Protein AF-A0A5E4LFH3-F1 (afdb_monomer_lite)

Radius of gyration: 26.63 Å; chains: 1; bounding box: 46×32×96 Å

Sequence (249 aa):
MARPKGSKSIGVPPISIKEAVDLVKTAFGKIGYNESSFKEMAAACGQPAGNAIKIFGHIDKQFGLLGKTPQGLWKITDLGRRVAKGEKAAIKEAFERNLIYKDLSHNFFGRNVTVGAVETYLRANYKQGENTPYIAKKFIEAKEYLKSLNIAENNTEKLNEDIENNSTLPAVIKLFQLKYALNPPEKEEISKIVESLQDEKGLQDDTLKALINQMISNKDKEEVLKVLTQTLFVIVSKKYGIDFSEEEK

Secondary structure (DSSP, 8-state):
-PPPPPPP--PPPSS-HHHHHHHHHHHHHHHTT--B-HHHHHHHTT--HHHHHHHHHHIIIII-SEEE-TTS-EEE-HHHHHHHTT-HHHHHHHHTTSHHHHHHHHHHTTS---HHHHHHHHHHHS-BTB-HHHHHHHHHHHHHHHHHHHHHHHHHHHHHHHHHH-TTHHHHHHHHHHHHHBTTB-HHHHHHHHHHHHT-TT---HHHHHHHHHHHHTTT-HHHHHHHHHHHHHHHHHHH---------

Foldseek 3Di:
DDDPDDDDDLDDQPDFLVLLLLLLLQLCVPQPFDWAALCSSCVSSVHDSVVSVRVVVCSCQQQNQWDADPVRTIGGDPLVNCSSVVPLVSSLVSQCSRVLLVVCCVVPLPHPDDLVVQLVVCPVPDDPPDPSSVVSVSSVVSSVVSVVSVVVVVVVVVVVVCVVPALCPVVVVLLVQLVVCVVVPDLVSNQVSLVVNQPSPRDPDPVLVVLSVVCNVCSVPSVSNVVSSVVSVVVCCVVVVDDPPDDDD

Structure (mmCIF, N/CA/C/O backbone):
data_AF-A0A5E4LFH3-F1
#
_entry.id   AF-A0A5E4LFH3-F1
#
loop_
_atom_site.group_PDB
_atom_site.id
_atom_site.type_symbol
_atom_site.label_atom_id
_atom_site.label_alt_id
_atom_site.label_comp_id
_atom_site.label_asym_id
_atom_site.label_entity_id
_atom_site.label_seq_id
_atom_site.pdbx_PDB_ins_code
_atom_site.Cartn_x
_atom_site.Cartn_y
_atom_site.Cartn_z
_atom_site.occupancy
_atom_site.B_iso_or_equiv
_atom_site.auth_seq_id
_atom_site.auth_comp_id
_atom_site.auth_asym_id
_atom_site.auth_atom_id
_atom_site.pdbx_PDB_model_num
ATOM 1 N N . MET A 1 1 ? 6.463 0.657 46.001 1.00 40.06 1 MET A N 1
ATOM 2 C CA . MET A 1 1 ? 5.472 0.261 44.974 1.00 40.06 1 MET A CA 1
ATOM 3 C C . MET A 1 1 ? 6.169 0.221 43.622 1.00 40.06 1 MET A C 1
ATOM 5 O O . MET A 1 1 ? 6.626 1.257 43.155 1.00 40.06 1 MET A O 1
ATOM 9 N N . ALA A 1 2 ? 6.354 -0.968 43.046 1.00 35.12 2 ALA A N 1
ATOM 10 C CA . ALA A 1 2 ? 7.030 -1.130 41.762 1.00 35.12 2 ALA A CA 1
ATOM 11 C C . ALA A 1 2 ? 6.114 -0.659 40.620 1.00 35.12 2 ALA A C 1
ATOM 13 O O . ALA A 1 2 ? 4.979 -1.115 40.495 1.00 35.12 2 ALA A O 1
ATOM 14 N N . ARG A 1 3 ? 6.610 0.273 39.803 1.00 34.81 3 ARG A N 1
ATOM 15 C CA . ARG A 1 3 ? 5.930 0.777 38.603 1.00 34.81 3 ARG A CA 1
ATOM 16 C C . ARG A 1 3 ? 5.748 -0.398 37.622 1.00 34.81 3 ARG A C 1
ATOM 18 O O . ARG A 1 3 ? 6.742 -1.075 37.347 1.00 34.81 3 ARG A O 1
ATOM 25 N N . PRO A 1 4 ? 4.542 -0.673 37.093 1.00 36.72 4 PRO A N 1
ATOM 26 C CA . PRO A 1 4 ? 4.351 -1.785 36.167 1.00 36.72 4 PRO A CA 1
ATOM 27 C C . PRO A 1 4 ? 5.234 -1.591 34.930 1.00 36.72 4 PRO A C 1
ATOM 29 O O . PRO A 1 4 ? 5.216 -0.523 34.313 1.00 36.72 4 PRO A O 1
ATOM 32 N N . LYS A 1 5 ? 6.028 -2.613 34.582 1.00 39.16 5 LYS A N 1
ATOM 33 C CA . LYS A 1 5 ? 6.811 -2.656 33.338 1.00 39.16 5 LYS A CA 1
ATOM 34 C C . LYS A 1 5 ? 5.873 -2.400 32.152 1.00 39.16 5 LYS A C 1
ATOM 36 O O . LYS A 1 5 ? 4.821 -3.025 32.049 1.00 39.16 5 LYS A O 1
ATOM 41 N N . GLY A 1 6 ? 6.266 -1.443 31.310 1.00 36.88 6 GLY A N 1
ATOM 42 C CA . GLY A 1 6 ? 5.423 -0.784 30.316 1.00 36.88 6 GLY A CA 1
ATOM 43 C C . GLY A 1 6 ? 4.592 -1.726 29.447 1.00 36.88 6 GLY A C 1
ATOM 44 O O . GLY A 1 6 ? 5.109 -2.650 28.820 1.00 36.88 6 GLY A O 1
ATOM 45 N N . SER A 1 7 ? 3.293 -1.439 29.369 1.00 39.25 7 SER A N 1
ATOM 46 C CA . SER A 1 7 ? 2.430 -1.987 28.330 1.00 39.25 7 SER A CA 1
ATOM 47 C C . SER A 1 7 ? 2.948 -1.523 26.971 1.00 39.25 7 SER A C 1
ATOM 49 O O . SER A 1 7 ? 3.106 -0.320 26.760 1.00 39.25 7 SER A O 1
ATOM 51 N N . LYS A 1 8 ? 3.231 -2.470 26.068 1.00 40.44 8 LYS A N 1
ATOM 52 C CA . LYS A 1 8 ? 3.649 -2.193 24.687 1.00 40.44 8 LYS A CA 1
ATOM 53 C C . LYS A 1 8 ? 2.702 -1.157 24.075 1.00 40.44 8 LYS A C 1
ATOM 55 O O . LYS A 1 8 ? 1.513 -1.426 23.954 1.00 40.44 8 LYS A O 1
ATOM 60 N N . SER A 1 9 ? 3.232 0.005 23.696 1.00 42.97 9 SER A N 1
ATOM 61 C CA . SER A 1 9 ? 2.567 0.891 22.741 1.00 42.97 9 SER A CA 1
ATOM 62 C C . SER A 1 9 ? 2.255 0.053 21.501 1.00 42.97 9 SER A C 1
ATOM 64 O O . SER A 1 9 ? 3.174 -0.456 20.853 1.00 42.97 9 SER A O 1
ATOM 66 N N . ILE A 1 10 ? 0.972 -0.154 21.199 1.00 54.88 10 ILE A N 1
ATOM 67 C CA . ILE A 1 10 ? 0.544 -0.748 19.931 1.00 54.88 10 ILE A CA 1
ATOM 68 C C . ILE A 1 10 ? 0.544 0.409 18.930 1.00 54.88 10 ILE A C 1
ATOM 70 O O . ILE A 1 10 ? -0.483 0.929 18.520 1.00 54.88 10 ILE A O 1
ATOM 74 N N . GLY A 1 11 ? 1.747 0.916 18.648 1.00 63.50 11 GLY A N 1
ATOM 75 C CA . GLY A 1 11 ? 1.935 2.110 17.842 1.00 63.50 11 GLY A CA 1
ATOM 76 C C . GLY A 1 11 ? 1.422 1.875 16.431 1.00 63.50 11 GLY A C 1
ATOM 77 O O . GLY A 1 11 ? 1.917 0.995 15.725 1.00 63.50 11 GLY A O 1
ATOM 78 N N . VAL A 1 12 ? 0.449 2.681 16.019 1.00 74.06 12 VAL A N 1
ATOM 79 C CA . VAL A 1 12 ? 0.095 2.812 14.611 1.00 74.06 12 VAL A CA 1
ATOM 80 C C . VAL A 1 12 ? 1.320 3.314 13.838 1.00 74.06 12 VAL A C 1
ATOM 82 O O . VAL A 1 12 ? 1.998 4.233 14.313 1.00 74.06 12 VAL A O 1
ATOM 85 N N . PRO A 1 13 ? 1.659 2.704 12.687 1.00 78.12 13 PRO A N 1
ATOM 86 C CA . PRO A 1 13 ? 2.810 3.130 11.908 1.00 78.12 13 PRO A CA 1
ATOM 87 C C . PRO A 1 13 ? 2.668 4.597 11.466 1.00 78.12 13 PRO A C 1
ATOM 89 O O . PRO A 1 13 ? 1.574 5.023 11.102 1.00 78.12 13 PRO A O 1
ATOM 92 N N . PRO A 1 14 ? 3.772 5.368 11.459 1.00 81.88 14 PRO A N 1
ATOM 93 C CA . PRO A 1 14 ? 3.771 6.745 10.977 1.00 81.88 14 PRO A CA 1
ATOM 94 C C . PRO A 1 14 ? 3.481 6.838 9.467 1.00 81.88 14 PRO A C 1
ATOM 96 O O . PRO A 1 14 ? 3.024 7.874 8.983 1.00 81.88 14 PRO A O 1
ATOM 99 N N . ILE A 1 15 ? 3.756 5.749 8.746 1.00 88.00 15 ILE A N 1
ATOM 100 C CA . ILE A 1 15 ? 3.541 5.594 7.308 1.00 88.00 15 ILE A CA 1
ATOM 101 C C . ILE A 1 15 ? 2.154 5.005 7.026 1.00 88.00 15 ILE A C 1
ATOM 103 O O . ILE A 1 15 ? 1.668 4.161 7.785 1.00 88.00 15 ILE A O 1
ATOM 107 N N . SER A 1 16 ? 1.507 5.429 5.940 1.00 91.12 16 SER A N 1
ATOM 108 C CA . SER A 1 16 ? 0.243 4.817 5.510 1.00 91.12 16 SER A CA 1
ATOM 109 C C . SER A 1 16 ? 0.453 3.491 4.783 1.00 91.12 16 SER A C 1
ATOM 111 O O . SER A 1 16 ? 1.553 3.169 4.328 1.00 91.12 16 SER A O 1
ATOM 113 N N . ILE A 1 17 ? -0.624 2.709 4.653 1.00 93.06 17 ILE A N 1
ATOM 114 C CA . ILE A 1 17 ? -0.591 1.481 3.851 1.00 93.06 17 ILE A CA 1
ATOM 115 C C . ILE A 1 17 ? -0.275 1.786 2.383 1.00 93.06 17 ILE A C 1
ATOM 117 O O . ILE A 1 17 ? 0.480 1.040 1.774 1.00 93.06 17 ILE A O 1
ATOM 121 N N . LYS A 1 18 ? -0.776 2.902 1.833 1.00 93.31 18 LYS A N 1
ATOM 122 C CA . LYS A 1 18 ? -0.480 3.329 0.460 1.00 93.31 18 LYS A CA 1
ATOM 123 C C . LYS A 1 18 ? 1.017 3.586 0.281 1.00 93.31 18 LYS A C 1
ATOM 125 O O . LYS A 1 18 ? 1.631 2.998 -0.599 1.00 93.31 18 LYS A O 1
ATOM 130 N N . GLU A 1 19 ? 1.612 4.384 1.166 1.00 92.88 19 GLU A N 1
ATOM 131 C CA . GLU A 1 19 ? 3.055 4.652 1.145 1.00 92.88 19 GLU A CA 1
ATOM 132 C C . GLU A 1 19 ? 3.869 3.354 1.260 1.00 92.88 19 GLU A C 1
ATOM 134 O O . GLU A 1 19 ? 4.839 3.156 0.532 1.00 92.88 19 GLU A O 1
ATOM 139 N N . ALA A 1 20 ? 3.461 2.436 2.143 1.00 94.12 20 ALA A N 1
ATOM 140 C CA . ALA A 1 20 ? 4.115 1.139 2.281 1.00 94.12 20 ALA A CA 1
ATOM 141 C C . ALA A 1 20 ? 4.016 0.295 0.998 1.00 94.12 20 ALA A C 1
ATOM 143 O O . ALA A 1 20 ? 5.006 -0.317 0.597 1.00 94.12 20 ALA A O 1
ATOM 144 N N . VAL A 1 21 ? 2.851 0.281 0.343 1.00 94.44 21 VAL A N 1
ATOM 145 C CA . VAL A 1 21 ? 2.627 -0.411 -0.935 1.00 94.44 21 VAL A CA 1
ATOM 146 C C . VAL A 1 21 ? 3.515 0.184 -2.026 1.00 94.44 21 VAL A C 1
ATOM 148 O O . VAL A 1 21 ? 4.194 -0.569 -2.717 1.00 94.44 21 VAL A O 1
ATOM 151 N N . ASP A 1 22 ? 3.566 1.510 -2.156 1.00 93.62 22 ASP A N 1
ATOM 152 C CA . ASP A 1 22 ? 4.345 2.199 -3.193 1.00 93.62 22 ASP A CA 1
ATOM 153 C C . ASP A 1 22 ? 5.853 1.935 -3.040 1.00 93.62 22 ASP A C 1
ATOM 155 O O . ASP A 1 22 ? 6.553 1.634 -4.015 1.00 93.62 22 ASP A O 1
ATOM 159 N N . LEU A 1 23 ? 6.358 1.948 -1.802 1.00 94.00 23 LEU A N 1
ATOM 160 C CA . LEU A 1 23 ? 7.751 1.603 -1.503 1.00 94.00 23 LEU A CA 1
ATOM 161 C C . LEU A 1 23 ? 8.064 0.147 -1.862 1.00 94.00 23 LEU A C 1
ATOM 163 O O . LEU A 1 23 ? 9.084 -0.130 -2.494 1.00 94.00 23 LEU A O 1
ATOM 167 N N . VAL A 1 24 ? 7.181 -0.782 -1.489 1.00 94.38 24 VAL A N 1
ATOM 168 C CA . VAL A 1 24 ? 7.369 -2.215 -1.753 1.00 94.38 24 VAL A CA 1
ATOM 169 C C . VAL A 1 24 ? 7.244 -2.528 -3.243 1.00 94.38 24 VAL A C 1
ATOM 171 O O . VAL A 1 24 ? 8.024 -3.330 -3.746 1.00 94.38 24 VAL A O 1
ATOM 174 N N . LYS A 1 25 ? 6.349 -1.855 -3.974 1.00 93.56 25 LYS A N 1
ATOM 175 C CA . LYS A 1 25 ? 6.263 -1.923 -5.442 1.00 93.56 25 LYS A CA 1
ATOM 176 C C . LYS A 1 25 ? 7.566 -1.485 -6.098 1.00 93.56 25 LYS A C 1
ATOM 178 O O . LYS A 1 25 ? 8.106 -2.204 -6.935 1.00 93.56 25 LYS A O 1
ATOM 183 N N . THR A 1 26 ? 8.100 -0.344 -5.669 1.00 93.69 26 THR A N 1
ATOM 184 C CA . THR A 1 26 ? 9.365 0.191 -6.192 1.00 93.69 26 THR A CA 1
ATOM 185 C C . THR A 1 26 ? 10.527 -0.760 -5.912 1.00 93.69 26 THR A C 1
ATOM 187 O O . THR A 1 26 ? 11.344 -1.026 -6.794 1.00 93.69 26 THR A O 1
ATOM 190 N N . ALA A 1 27 ? 10.585 -1.321 -4.701 1.00 92.81 27 ALA A N 1
ATOM 191 C CA . ALA A 1 27 ? 11.585 -2.321 -4.355 1.00 92.81 27 ALA A CA 1
ATOM 192 C C . ALA A 1 27 ? 11.434 -3.579 -5.216 1.00 92.81 27 ALA A C 1
ATOM 194 O O . ALA A 1 27 ? 12.404 -4.021 -5.826 1.00 92.81 27 ALA A O 1
ATOM 195 N N . PHE A 1 28 ? 10.219 -4.118 -5.331 1.00 93.12 28 PHE A N 1
ATOM 196 C CA . PHE A 1 28 ? 9.948 -5.332 -6.097 1.00 93.12 28 PHE A CA 1
ATOM 197 C C . PHE A 1 28 ? 10.351 -5.189 -7.566 1.00 93.12 28 PHE A C 1
ATOM 199 O O . PHE A 1 28 ? 10.964 -6.102 -8.108 1.00 93.12 28 PHE A O 1
ATOM 206 N N . GLY A 1 29 ? 10.115 -4.026 -8.180 1.00 90.00 29 GLY A N 1
ATOM 207 C CA . GLY A 1 29 ? 10.551 -3.750 -9.551 1.00 90.00 29 GLY A CA 1
ATOM 208 C C . GLY A 1 29 ? 12.072 -3.781 -9.755 1.00 90.00 29 GLY A C 1
ATOM 209 O O . GLY A 1 29 ? 12.525 -4.030 -10.867 1.00 90.00 29 GLY A O 1
ATOM 210 N N . LYS A 1 30 ? 12.872 -3.560 -8.703 1.00 92.38 30 LYS A N 1
ATOM 211 C CA . LYS A 1 30 ? 14.344 -3.522 -8.786 1.00 92.38 30 LYS A CA 1
ATOM 212 C C . LYS A 1 30 ? 15.021 -4.806 -8.317 1.00 92.38 30 LYS A C 1
ATOM 214 O O . LYS A 1 30 ? 15.999 -5.226 -8.922 1.00 92.38 30 LYS A O 1
ATOM 219 N N . ILE A 1 31 ? 14.541 -5.401 -7.225 1.00 89.75 31 ILE A N 1
ATOM 220 C CA . ILE A 1 31 ? 15.173 -6.581 -6.608 1.00 89.75 31 ILE A CA 1
ATOM 221 C C . ILE A 1 31 ? 14.397 -7.882 -6.847 1.00 89.75 31 ILE A C 1
ATOM 223 O O . ILE A 1 31 ? 14.946 -8.965 -6.653 1.00 89.75 31 ILE A O 1
ATOM 227 N N . GLY A 1 32 ? 13.135 -7.805 -7.279 1.00 89.94 32 GLY A N 1
ATOM 228 C CA . GLY A 1 32 ? 12.293 -8.967 -7.546 1.00 89.94 32 GLY A CA 1
ATOM 229 C C . GLY A 1 32 ? 12.172 -9.904 -6.342 1.00 89.94 32 GLY A C 1
ATOM 230 O O . GLY A 1 32 ? 11.699 -9.520 -5.272 1.00 89.94 32 GLY A O 1
ATOM 231 N N . TYR A 1 33 ? 12.590 -11.156 -6.535 1.00 90.69 33 TYR A N 1
ATOM 232 C CA . TYR A 1 33 ? 12.536 -12.217 -5.523 1.00 90.69 33 TYR A CA 1
ATOM 233 C C . TYR A 1 33 ? 13.816 -12.326 -4.682 1.00 90.69 33 TYR A C 1
ATOM 235 O O . TYR A 1 33 ? 13.866 -13.154 -3.772 1.00 90.69 33 TYR A O 1
ATOM 243 N N . ASN A 1 34 ? 14.832 -11.514 -4.977 1.00 89.81 34 ASN A N 1
ATOM 244 C CA . ASN A 1 34 ? 16.152 -11.647 -4.379 1.00 89.81 34 ASN A CA 1
ATOM 245 C C . ASN A 1 34 ? 16.200 -11.090 -2.952 1.00 89.81 34 ASN A C 1
ATOM 247 O O . ASN A 1 34 ? 15.496 -10.145 -2.584 1.00 89.81 34 ASN A O 1
ATOM 251 N N . GLU A 1 35 ? 17.084 -11.675 -2.152 1.00 94.19 35 GLU A N 1
ATOM 252 C CA . GLU A 1 35 ? 17.483 -11.137 -0.856 1.00 94.19 35 GLU A CA 1
ATOM 253 C C . GLU A 1 35 ? 18.560 -10.070 -1.073 1.00 94.19 35 GLU A C 1
ATOM 255 O O . GLU A 1 35 ? 19.349 -10.150 -2.012 1.00 94.19 35 GLU A O 1
ATOM 260 N N . SER A 1 36 ? 18.588 -9.046 -0.227 1.00 93.44 36 SER A N 1
ATOM 261 C CA . SER A 1 36 ? 19.497 -7.912 -0.401 1.00 93.44 36 SER A CA 1
ATOM 262 C C . SER A 1 36 ? 19.976 -7.359 0.932 1.00 93.44 36 SER A C 1
ATOM 264 O O . SER A 1 36 ? 19.349 -7.527 1.983 1.00 93.44 36 SER A O 1
ATOM 266 N N . SER A 1 37 ? 21.122 -6.687 0.910 1.00 95.62 37 SER A N 1
ATOM 267 C CA . SER A 1 37 ? 21.600 -5.948 2.074 1.00 95.62 37 SER A CA 1
ATOM 268 C C . SER A 1 37 ? 20.640 -4.804 2.424 1.00 95.62 37 SER A C 1
ATOM 270 O O . SER A 1 37 ? 19.851 -4.336 1.602 1.00 95.62 37 SER A O 1
ATOM 272 N N . PHE A 1 38 ? 20.729 -4.285 3.652 1.00 94.50 38 PHE A N 1
ATOM 273 C CA . PHE A 1 38 ? 19.921 -3.127 4.056 1.00 94.50 38 PHE A CA 1
ATOM 274 C C . PHE A 1 38 ? 20.116 -1.922 3.121 1.00 94.50 38 PHE A C 1
ATOM 276 O O . PHE A 1 38 ? 19.150 -1.239 2.789 1.00 94.50 38 PHE A O 1
ATOM 283 N N . LYS A 1 39 ? 21.357 -1.672 2.684 1.00 93.81 39 LYS A N 1
ATOM 284 C CA . LYS A 1 39 ? 21.697 -0.539 1.814 1.00 93.81 39 LYS A CA 1
ATOM 285 C C . LYS A 1 39 ? 21.077 -0.692 0.425 1.00 93.81 39 LYS A C 1
ATOM 287 O O . LYS A 1 39 ? 20.537 0.275 -0.104 1.00 93.81 39 LYS A O 1
ATOM 292 N N . GLU A 1 40 ? 21.124 -1.896 -0.136 1.00 94.00 40 GLU A N 1
ATOM 293 C CA . GLU A 1 40 ? 20.516 -2.203 -1.434 1.00 94.00 40 GLU A CA 1
ATOM 294 C C . GLU A 1 40 ? 18.993 -2.122 -1.368 1.00 94.00 40 GLU A C 1
ATOM 296 O O . GLU A 1 40 ? 18.394 -1.463 -2.210 1.00 94.00 40 GLU A O 1
ATOM 301 N N . MET A 1 41 ? 18.365 -2.688 -0.332 1.00 94.94 41 MET A N 1
ATOM 302 C CA . MET A 1 41 ? 16.916 -2.579 -0.134 1.00 94.94 41 MET A CA 1
ATOM 303 C C . MET A 1 41 ? 16.482 -1.115 0.051 1.00 94.94 41 MET A C 1
ATOM 305 O O . MET A 1 41 ? 15.489 -0.682 -0.529 1.00 94.94 41 MET A O 1
ATOM 309 N N . ALA A 1 42 ? 17.235 -0.321 0.822 1.00 93.81 42 ALA A N 1
ATOM 310 C CA . ALA A 1 42 ? 16.979 1.112 0.988 1.00 93.81 42 ALA A CA 1
ATOM 311 C C . ALA A 1 42 ? 17.028 1.855 -0.356 1.00 93.81 42 ALA A C 1
ATOM 313 O O . ALA A 1 42 ? 16.096 2.591 -0.685 1.00 93.81 42 ALA A O 1
ATOM 314 N N . ALA A 1 43 ? 18.056 1.597 -1.169 1.00 92.81 43 ALA A N 1
ATOM 315 C CA . ALA A 1 43 ? 18.173 2.156 -2.515 1.00 92.81 43 ALA A CA 1
ATOM 316 C C . ALA A 1 43 ? 17.057 1.664 -3.457 1.00 92.81 43 ALA A C 1
ATOM 318 O O . ALA A 1 43 ? 16.536 2.435 -4.270 1.00 92.81 43 ALA A O 1
ATOM 319 N N . ALA A 1 44 ? 16.639 0.403 -3.323 1.00 91.50 44 ALA A N 1
ATOM 320 C CA . ALA A 1 44 ? 15.544 -0.165 -4.094 1.00 91.50 44 ALA A CA 1
ATOM 321 C C . ALA A 1 44 ? 14.232 0.585 -3.805 1.00 91.50 44 ALA A C 1
ATOM 323 O O . ALA A 1 44 ? 13.591 1.075 -4.732 1.00 91.50 44 ALA A O 1
ATOM 324 N N . CYS A 1 45 ? 13.928 0.822 -2.528 1.00 89.94 45 CYS A N 1
ATOM 325 C CA . CYS A 1 45 ? 12.806 1.646 -2.066 1.00 89.94 45 CYS A CA 1
ATOM 326 C C . CYS A 1 45 ? 12.949 3.154 -2.364 1.00 89.94 45 CYS A C 1
ATOM 328 O O . CYS A 1 45 ? 12.046 3.920 -2.035 1.00 89.94 45 CYS A O 1
ATOM 330 N N . GLY A 1 46 ? 14.080 3.615 -2.913 1.00 90.31 46 GLY A N 1
ATOM 331 C CA . GLY A 1 46 ? 14.342 5.042 -3.137 1.00 90.31 46 GLY A CA 1
ATOM 332 C C . GLY A 1 46 ? 14.494 5.850 -1.843 1.00 90.31 46 GLY A C 1
ATOM 333 O O . GLY A 1 46 ? 14.205 7.042 -1.824 1.00 90.31 46 GLY A O 1
ATOM 334 N N . GLN A 1 47 ? 14.911 5.209 -0.747 1.00 90.50 47 GLN A N 1
ATOM 335 C CA . GLN A 1 47 ? 15.020 5.828 0.572 1.00 90.50 47 GLN A CA 1
ATOM 336 C C . GLN A 1 47 ? 16.484 6.008 1.000 1.00 90.50 47 GLN A C 1
ATOM 338 O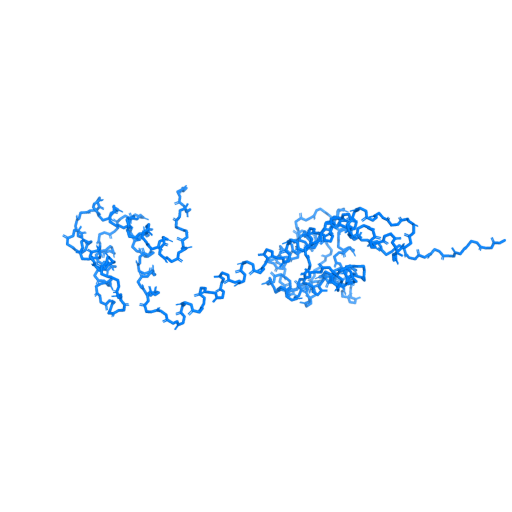 O . GLN A 1 47 ? 17.277 5.067 0.904 1.00 90.50 47 GLN A O 1
ATOM 343 N N . PRO A 1 48 ? 16.856 7.170 1.568 1.00 89.25 48 PRO A N 1
ATOM 344 C CA . PRO A 1 48 ? 18.129 7.323 2.262 1.00 89.25 48 PRO A CA 1
ATOM 345 C C . PRO A 1 48 ? 18.231 6.354 3.447 1.00 89.25 48 PRO A C 1
ATOM 347 O O . PRO A 1 48 ? 17.261 6.153 4.183 1.00 89.25 48 PRO A O 1
ATOM 350 N N . ALA A 1 49 ? 19.427 5.807 3.690 1.00 83.31 49 ALA A N 1
ATOM 351 C CA . ALA A 1 49 ? 19.657 4.790 4.721 1.00 83.31 49 ALA A CA 1
ATOM 352 C C . ALA A 1 49 ? 19.154 5.205 6.120 1.00 83.31 49 ALA A C 1
ATOM 354 O O . ALA A 1 49 ? 18.566 4.387 6.824 1.00 83.31 49 ALA A O 1
ATOM 355 N N . GLY A 1 50 ? 19.319 6.477 6.505 1.00 83.56 50 GLY A N 1
ATOM 356 C CA . GLY A 1 50 ? 18.854 6.989 7.801 1.00 83.56 50 GLY A CA 1
ATOM 357 C C . GLY A 1 50 ? 17.331 6.927 7.984 1.00 83.56 50 GLY A C 1
ATOM 358 O O . GLY A 1 50 ? 16.853 6.563 9.059 1.00 83.56 50 GLY A O 1
ATOM 359 N N . ASN A 1 51 ? 16.565 7.202 6.924 1.00 85.44 51 ASN A N 1
ATOM 360 C CA . ASN A 1 51 ? 15.100 7.131 6.952 1.00 85.44 51 ASN A CA 1
ATOM 361 C C . ASN A 1 51 ? 14.602 5.683 6.846 1.00 85.44 51 ASN A C 1
ATOM 363 O O . ASN A 1 51 ? 13.651 5.299 7.534 1.00 85.44 51 ASN A O 1
ATOM 367 N N . ALA A 1 52 ? 15.288 4.858 6.049 1.00 87.56 52 ALA A N 1
ATOM 368 C CA . ALA A 1 52 ? 14.925 3.464 5.814 1.00 87.56 52 ALA A CA 1
ATOM 369 C C . ALA A 1 52 ? 14.899 2.620 7.102 1.00 87.56 52 ALA A C 1
ATOM 371 O O . ALA A 1 52 ? 14.068 1.722 7.211 1.00 87.56 52 ALA A O 1
ATOM 372 N N . ILE A 1 53 ? 15.725 2.929 8.114 1.00 86.75 53 ILE A N 1
ATOM 373 C CA . ILE A 1 53 ? 15.758 2.173 9.384 1.00 86.75 53 ILE A CA 1
ATOM 374 C C . ILE A 1 53 ? 14.380 2.161 10.053 1.00 86.75 53 ILE A C 1
ATOM 376 O O . ILE A 1 53 ? 13.875 1.103 10.438 1.00 86.75 53 ILE A O 1
ATOM 380 N N . LYS A 1 54 ? 13.764 3.340 10.197 1.00 85.12 54 LYS A N 1
ATOM 381 C CA . LYS A 1 54 ? 12.458 3.473 10.856 1.00 85.12 54 LYS A CA 1
ATOM 382 C C . LYS A 1 54 ? 11.357 2.913 9.965 1.00 85.12 54 LYS A C 1
ATOM 384 O O . LYS A 1 54 ? 10.552 2.106 10.422 1.00 85.12 54 LYS A O 1
ATOM 389 N N . ILE A 1 55 ? 11.365 3.296 8.688 1.00 88.25 55 ILE A N 1
ATOM 390 C CA . ILE A 1 55 ? 10.344 2.901 7.712 1.00 88.25 55 ILE A CA 1
ATOM 391 C C . ILE A 1 55 ? 10.285 1.377 7.580 1.00 88.25 55 ILE A C 1
ATOM 393 O O . ILE A 1 55 ? 9.215 0.797 7.739 1.00 88.25 55 ILE A O 1
ATOM 397 N N . PHE A 1 56 ? 11.419 0.702 7.384 1.00 91.75 56 PHE A N 1
ATOM 398 C CA . PHE A 1 56 ? 11.437 -0.752 7.200 1.00 91.75 56 PHE A CA 1
ATOM 399 C C . PHE A 1 56 ? 11.011 -1.494 8.459 1.00 91.75 56 PHE A C 1
ATOM 401 O O . PHE A 1 56 ? 10.310 -2.494 8.359 1.00 91.75 56 PHE A O 1
ATOM 408 N N . GLY A 1 57 ? 11.354 -0.976 9.643 1.00 87.62 57 GLY A N 1
ATOM 409 C CA . GLY A 1 57 ? 10.854 -1.520 10.903 1.00 87.62 57 GLY A CA 1
ATOM 410 C C . GLY A 1 57 ? 9.325 -1.491 10.996 1.00 87.62 57 GLY A C 1
ATOM 411 O O . GLY A 1 57 ? 8.732 -2.433 11.521 1.00 87.62 57 GLY A O 1
ATOM 412 N N . HIS A 1 58 ? 8.682 -0.450 10.461 1.00 88.88 58 HIS A N 1
ATOM 413 C CA . HIS A 1 58 ? 7.223 -0.373 10.381 1.00 88.88 58 HIS A CA 1
ATOM 414 C C . HIS A 1 58 ? 6.655 -1.279 9.285 1.00 88.88 58 HIS A C 1
ATOM 416 O O . HIS A 1 58 ? 5.716 -2.021 9.558 1.00 88.88 58 HIS A O 1
ATOM 422 N N . ILE A 1 59 ? 7.242 -1.286 8.085 1.00 91.38 59 ILE A N 1
ATOM 423 C CA . ILE A 1 59 ? 6.777 -2.128 6.971 1.00 91.38 59 ILE A CA 1
ATOM 424 C C . ILE A 1 59 ? 6.853 -3.622 7.321 1.00 91.38 59 ILE A C 1
ATOM 426 O O . ILE A 1 59 ? 5.919 -4.367 7.036 1.00 91.38 59 ILE A O 1
ATOM 430 N N . ASP A 1 60 ? 7.921 -4.053 7.989 1.00 92.69 60 ASP A N 1
ATOM 431 C CA . ASP A 1 60 ? 8.096 -5.426 8.472 1.00 92.69 60 ASP A CA 1
ATOM 432 C C . ASP A 1 60 ? 7.106 -5.761 9.600 1.00 92.69 60 ASP A C 1
ATOM 434 O O . ASP A 1 60 ? 6.263 -6.654 9.478 1.00 92.69 60 ASP A O 1
ATOM 438 N N . LYS A 1 61 ? 7.131 -4.994 10.697 1.00 89.12 61 LYS A N 1
ATOM 439 C CA . LYS A 1 61 ? 6.384 -5.366 11.908 1.00 89.12 61 LYS A CA 1
ATOM 440 C C . LYS A 1 61 ? 4.886 -5.093 11.832 1.00 89.12 61 LYS A C 1
ATOM 442 O O . LYS A 1 61 ? 4.124 -5.835 12.441 1.00 89.12 61 LYS A O 1
ATOM 447 N N . GLN A 1 62 ? 4.470 -4.027 11.148 1.00 89.25 62 GLN A N 1
ATOM 448 C CA . GLN A 1 62 ? 3.071 -3.580 11.134 1.00 89.25 62 GLN A CA 1
ATOM 449 C C . GLN A 1 62 ? 2.315 -4.084 9.908 1.00 89.25 62 GLN A C 1
ATOM 451 O O . GLN A 1 62 ? 1.152 -4.442 10.043 1.00 89.25 62 GLN A O 1
ATOM 456 N N . PHE A 1 63 ? 2.971 -4.160 8.746 1.00 91.81 63 PHE A N 1
ATOM 457 C CA . PHE A 1 63 ? 2.324 -4.580 7.496 1.00 91.81 63 PHE A CA 1
ATOM 458 C C . PHE A 1 63 ? 2.793 -5.949 6.993 1.00 91.81 63 PHE A C 1
ATOM 460 O O . PHE A 1 63 ? 2.070 -6.617 6.266 1.00 91.81 63 PHE A O 1
ATOM 467 N N . GLY A 1 64 ? 3.980 -6.413 7.398 1.00 93.50 64 GLY A N 1
ATOM 468 C CA . GLY A 1 64 ? 4.516 -7.709 6.975 1.00 93.50 64 GLY A CA 1
ATOM 469 C C . GLY A 1 64 ? 4.938 -7.796 5.524 1.00 93.50 64 GLY A C 1
ATOM 470 O O . GLY A 1 64 ? 5.005 -8.904 5.003 1.00 93.50 64 GLY A O 1
ATOM 471 N N . LEU A 1 65 ? 5.202 -6.666 4.868 1.00 95.88 65 LEU A N 1
ATOM 472 C CA . LEU A 1 65 ? 5.554 -6.639 3.442 1.00 95.88 65 LEU A CA 1
ATOM 473 C C . LEU A 1 65 ? 7.054 -6.863 3.205 1.00 95.88 65 LEU A C 1
ATOM 475 O O . LEU A 1 65 ? 7.467 -7.342 2.151 1.00 95.88 65 LEU A O 1
ATOM 479 N N . LEU A 1 66 ? 7.869 -6.529 4.203 1.00 95.44 66 LEU A N 1
ATOM 480 C CA . LEU A 1 66 ? 9.299 -6.810 4.244 1.00 95.44 66 LEU A CA 1
ATOM 481 C C . LEU A 1 66 ? 9.587 -7.783 5.379 1.00 95.44 66 LEU A C 1
ATOM 483 O O . LEU A 1 66 ? 8.796 -7.915 6.308 1.00 95.44 66 LEU A O 1
ATOM 487 N N . GLY A 1 67 ? 10.725 -8.457 5.302 1.00 94.25 67 GLY A N 1
ATOM 488 C CA . GLY A 1 67 ? 11.205 -9.320 6.368 1.00 94.25 67 GLY A CA 1
ATOM 489 C C . GLY A 1 67 ? 12.712 -9.489 6.313 1.00 94.25 67 GLY A C 1
ATOM 490 O O . GLY A 1 67 ? 13.365 -9.106 5.337 1.00 94.25 67 GLY A O 1
ATOM 491 N N . LYS A 1 68 ? 13.257 -10.086 7.372 1.00 94.00 68 LYS A N 1
ATOM 492 C CA . LYS A 1 68 ? 14.665 -10.470 7.447 1.00 94.00 68 LYS A CA 1
ATOM 493 C C . LYS A 1 68 ? 14.836 -11.977 7.352 1.00 94.00 68 LYS A C 1
ATOM 495 O O . LYS A 1 68 ? 14.011 -12.740 7.852 1.00 94.00 68 LYS A O 1
ATOM 500 N N . THR A 1 69 ? 15.915 -12.395 6.717 1.00 92.88 69 THR A N 1
ATOM 501 C CA . THR A 1 69 ? 16.343 -13.791 6.643 1.00 92.88 69 THR A CA 1
ATOM 502 C C . THR A 1 69 ? 17.129 -14.155 7.906 1.00 92.88 69 THR A C 1
ATOM 504 O O . THR A 1 69 ? 17.542 -13.253 8.646 1.00 92.88 69 THR A O 1
ATOM 507 N N . PRO A 1 70 ? 17.368 -15.450 8.186 1.00 91.62 70 PRO A N 1
ATOM 508 C CA . PRO A 1 70 ? 18.230 -15.865 9.298 1.00 91.62 70 PRO A CA 1
ATOM 509 C C . PRO A 1 70 ? 19.637 -15.247 9.248 1.00 91.62 70 PRO A C 1
ATOM 511 O O . PRO A 1 70 ? 20.238 -14.993 10.286 1.00 91.62 70 PRO A O 1
ATOM 514 N N . GLN A 1 71 ? 20.137 -14.950 8.046 1.00 90.50 71 GLN A N 1
ATOM 515 C CA . GLN A 1 71 ? 21.427 -14.308 7.782 1.00 90.50 71 GLN A CA 1
ATOM 516 C C . GLN A 1 71 ? 21.380 -12.777 7.937 1.00 90.50 71 GLN A C 1
ATOM 518 O O . GLN A 1 71 ? 22.389 -12.100 7.761 1.00 90.50 71 GLN A O 1
ATOM 523 N N . GLY A 1 72 ? 20.213 -12.208 8.253 1.00 91.44 72 GLY A N 1
ATOM 524 C CA . GLY A 1 72 ? 20.022 -10.770 8.437 1.00 91.44 72 GLY A CA 1
ATOM 525 C C . GLY A 1 72 ? 19.840 -9.970 7.144 1.00 91.44 72 GLY A C 1
ATOM 526 O O . GLY A 1 72 ? 19.785 -8.739 7.216 1.00 91.44 72 GLY A O 1
ATOM 527 N N . LEU A 1 73 ? 19.712 -10.633 5.988 1.00 94.12 73 LEU A N 1
ATOM 528 C CA . LEU A 1 73 ? 19.392 -9.983 4.715 1.00 94.12 73 LEU A CA 1
ATOM 529 C C . LEU A 1 73 ? 17.913 -9.606 4.662 1.00 94.12 73 LEU A C 1
ATOM 531 O O . LEU A 1 73 ? 17.066 -10.243 5.286 1.00 94.12 73 LEU A O 1
ATOM 535 N N . TRP A 1 74 ? 17.601 -8.555 3.916 1.00 95.50 74 TRP A N 1
ATOM 536 C CA . TRP A 1 74 ? 16.240 -8.091 3.705 1.00 95.50 74 TRP A CA 1
ATOM 537 C C . TRP A 1 74 ? 15.631 -8.753 2.479 1.00 95.50 74 TRP A C 1
ATOM 539 O O . TRP A 1 74 ? 16.274 -8.886 1.440 1.00 95.50 74 TRP A O 1
ATOM 549 N N . LYS A 1 75 ? 14.357 -9.115 2.590 1.00 95.56 75 LYS A N 1
ATOM 550 C CA . LYS A 1 75 ? 13.563 -9.642 1.484 1.00 95.56 75 LYS A CA 1
ATOM 551 C C . LYS A 1 75 ? 12.163 -9.051 1.480 1.00 95.56 75 LYS A C 1
ATOM 553 O O . LYS A 1 75 ? 11.643 -8.650 2.524 1.00 95.56 75 LYS A O 1
ATOM 558 N N . ILE A 1 76 ? 11.545 -9.059 0.307 1.00 95.44 76 ILE A N 1
ATOM 559 C CA . ILE A 1 76 ? 10.107 -8.834 0.160 1.00 95.44 76 ILE A CA 1
ATOM 560 C C . ILE A 1 76 ? 9.409 -10.156 0.487 1.00 95.44 76 ILE A C 1
ATOM 562 O O . ILE A 1 76 ? 9.767 -11.208 -0.048 1.00 95.44 76 ILE A O 1
ATOM 566 N N . THR A 1 77 ? 8.458 -10.125 1.417 1.00 96.44 77 THR A N 1
ATOM 567 C CA . THR A 1 77 ? 7.723 -11.325 1.847 1.00 96.44 77 THR A CA 1
ATOM 568 C C . THR A 1 77 ? 6.737 -11.776 0.773 1.00 96.44 77 THR A C 1
ATOM 570 O O . THR A 1 77 ? 6.442 -11.029 -0.156 1.00 96.44 77 THR A O 1
ATOM 573 N N . ASP A 1 78 ? 6.161 -12.973 0.907 1.00 95.25 78 ASP A N 1
ATOM 574 C CA . ASP A 1 78 ? 5.064 -13.407 0.030 1.00 95.25 78 ASP A CA 1
ATOM 575 C C . ASP A 1 78 ? 3.906 -12.409 0.009 1.00 95.25 78 ASP A C 1
ATOM 577 O O . ASP A 1 78 ? 3.427 -12.035 -1.060 1.00 95.25 78 ASP A O 1
ATOM 581 N N . LEU A 1 79 ? 3.523 -11.903 1.183 1.00 95.56 79 LEU A N 1
ATOM 582 C CA . LEU A 1 79 ? 2.511 -10.860 1.302 1.00 95.56 79 LEU A CA 1
ATOM 583 C C . LEU A 1 79 ? 2.940 -9.575 0.580 1.00 95.56 79 LEU A C 1
ATOM 585 O O . LEU A 1 79 ? 2.169 -9.020 -0.198 1.00 95.56 79 LEU A O 1
ATOM 589 N N . GLY A 1 80 ? 4.189 -9.141 0.769 1.00 94.56 80 GLY A N 1
ATOM 590 C CA . GLY A 1 80 ? 4.767 -7.991 0.073 1.00 94.56 80 GLY A CA 1
ATOM 591 C C . GLY A 1 80 ? 4.764 -8.138 -1.445 1.00 94.56 80 GLY A C 1
ATOM 592 O O . GLY A 1 80 ? 4.456 -7.182 -2.151 1.00 94.56 80 GLY A O 1
ATOM 593 N N . ARG A 1 81 ? 5.038 -9.340 -1.959 1.00 93.25 81 ARG A N 1
ATOM 594 C CA . ARG A 1 81 ? 5.016 -9.641 -3.396 1.00 93.25 81 ARG A CA 1
ATOM 595 C C . ARG A 1 81 ? 3.611 -9.552 -3.976 1.00 93.25 81 ARG A C 1
ATOM 597 O O . ARG A 1 81 ? 3.419 -8.925 -5.012 1.00 93.25 81 ARG A O 1
ATOM 604 N N . ARG A 1 82 ? 2.630 -10.152 -3.303 1.00 92.31 82 ARG A N 1
ATOM 605 C CA . ARG A 1 82 ? 1.212 -10.086 -3.691 1.00 92.31 82 ARG A CA 1
ATOM 606 C C . ARG A 1 82 ? 0.710 -8.639 -3.697 1.00 92.31 82 ARG A C 1
ATOM 608 O O . ARG A 1 82 ? 0.096 -8.188 -4.658 1.00 92.31 82 ARG A O 1
ATOM 615 N N . VAL A 1 83 ? 1.085 -7.870 -2.674 1.00 93.06 83 VAL A N 1
ATOM 616 C CA . VAL A 1 83 ? 0.827 -6.425 -2.597 1.00 93.06 83 VAL A CA 1
ATOM 617 C C . VAL A 1 83 ? 1.499 -5.656 -3.736 1.00 93.06 83 VAL A C 1
ATOM 619 O O . VAL A 1 83 ? 0.869 -4.793 -4.349 1.00 93.06 83 VAL A O 1
ATOM 622 N N . ALA A 1 84 ? 2.754 -5.973 -4.061 1.00 90.38 84 ALA A N 1
ATOM 623 C CA . ALA A 1 84 ? 3.467 -5.331 -5.161 1.00 90.38 84 ALA A CA 1
ATOM 624 C C . ALA A 1 84 ? 2.786 -5.583 -6.517 1.00 90.38 84 ALA A C 1
ATOM 626 O O . ALA A 1 84 ? 2.712 -4.679 -7.346 1.00 90.38 84 ALA A O 1
ATOM 627 N N . LYS A 1 85 ? 2.214 -6.776 -6.706 1.00 87.31 85 LYS A N 1
ATOM 628 C CA . LYS A 1 85 ? 1.399 -7.138 -7.877 1.00 87.31 85 LYS A CA 1
ATOM 629 C C . LYS A 1 85 ? 0.010 -6.493 -7.892 1.00 87.31 85 LYS A C 1
ATOM 631 O O . LYS A 1 85 ? -0.700 -6.622 -8.878 1.00 87.31 85 LYS A O 1
ATOM 636 N N . GLY A 1 86 ? -0.367 -5.779 -6.832 1.00 85.12 86 GLY A N 1
ATOM 637 C CA . GLY A 1 86 ? -1.646 -5.081 -6.742 1.00 85.12 86 GLY A CA 1
ATOM 638 C C . GLY A 1 86 ? -2.804 -5.932 -6.228 1.00 85.12 86 GLY A C 1
ATOM 639 O O . GLY A 1 86 ? -3.935 -5.471 -6.296 1.00 85.12 86 GLY A O 1
ATOM 640 N N . GLU A 1 87 ? -2.557 -7.126 -5.675 1.00 86.75 87 GLU A N 1
ATOM 641 C CA . GLU A 1 87 ? -3.630 -7.971 -5.140 1.00 86.75 87 GLU A CA 1
ATOM 642 C C . GLU A 1 87 ? -4.349 -7.277 -3.975 1.00 86.75 87 GLU A C 1
ATOM 644 O O . GLU A 1 87 ? -3.822 -7.167 -2.862 1.00 86.75 87 GLU A O 1
ATOM 649 N N . LYS A 1 88 ? -5.596 -6.854 -4.191 1.00 87.69 88 LYS A N 1
ATOM 650 C CA . LYS A 1 88 ? -6.371 -6.130 -3.180 1.00 87.69 88 LYS A CA 1
ATOM 651 C C . LYS A 1 88 ? -6.576 -6.922 -1.892 1.00 87.69 88 LYS A C 1
ATOM 653 O O . LYS A 1 88 ? -6.486 -6.353 -0.802 1.00 87.69 88 LYS A O 1
ATOM 658 N N . ALA A 1 89 ? -6.816 -8.230 -1.996 1.00 89.88 89 ALA A N 1
ATOM 659 C CA . ALA A 1 89 ? -6.937 -9.101 -0.828 1.00 89.88 89 ALA A CA 1
ATOM 660 C C . ALA A 1 89 ? -5.659 -9.079 0.026 1.00 89.88 89 ALA A C 1
ATOM 662 O O . ALA A 1 89 ? -5.747 -8.984 1.247 1.00 89.88 89 ALA A O 1
ATOM 663 N N . ALA A 1 90 ? -4.484 -9.069 -0.610 1.00 93.88 90 ALA A N 1
ATOM 664 C CA . ALA A 1 90 ? -3.196 -8.983 0.072 1.00 93.88 90 ALA A CA 1
ATOM 665 C C . ALA A 1 90 ? -2.961 -7.601 0.704 1.00 93.88 90 ALA A C 1
ATOM 667 O O . ALA A 1 90 ? -2.436 -7.504 1.810 1.00 93.88 90 ALA A O 1
ATOM 668 N N . ILE A 1 91 ? -3.385 -6.518 0.045 1.00 93.69 91 ILE A N 1
ATOM 669 C CA . ILE A 1 91 ? -3.280 -5.154 0.597 1.00 93.69 91 ILE A CA 1
ATOM 670 C C . ILE A 1 91 ? -4.168 -5.014 1.838 1.00 93.69 91 ILE A C 1
ATOM 672 O O . ILE A 1 91 ? -3.741 -4.458 2.852 1.00 93.69 91 ILE A O 1
ATOM 676 N N . LYS A 1 92 ? -5.386 -5.563 1.787 1.00 92.88 92 LYS A N 1
ATOM 677 C CA . LYS A 1 92 ? -6.290 -5.613 2.940 1.00 92.88 92 LYS A CA 1
ATOM 678 C C . LYS A 1 92 ? -5.709 -6.473 4.067 1.00 92.88 92 LYS A C 1
ATOM 680 O O . LYS A 1 92 ? -5.697 -6.029 5.210 1.00 92.88 92 LYS A O 1
ATOM 685 N N . GLU A 1 93 ? -5.176 -7.649 3.745 1.00 94.44 93 GLU A N 1
ATOM 686 C CA . GLU A 1 93 ? -4.510 -8.545 4.700 1.00 94.44 93 GLU A CA 1
ATOM 687 C C . GLU A 1 93 ? -3.334 -7.848 5.406 1.00 94.44 93 GLU A C 1
ATOM 689 O O . GLU A 1 93 ? -3.218 -7.905 6.630 1.00 94.44 93 GLU A O 1
ATOM 694 N N . ALA A 1 94 ? -2.501 -7.118 4.661 1.00 94.25 94 ALA A N 1
ATOM 695 C CA . ALA A 1 94 ? -1.397 -6.339 5.215 1.00 94.25 94 ALA A CA 1
ATOM 696 C C . ALA A 1 94 ? -1.869 -5.211 6.141 1.00 94.25 94 ALA A C 1
ATOM 698 O O . ALA A 1 94 ? -1.263 -4.972 7.186 1.00 94.25 94 ALA A O 1
ATOM 699 N N . PHE A 1 95 ? -2.958 -4.528 5.784 1.00 92.38 95 PHE A N 1
ATOM 700 C CA . PHE A 1 95 ? -3.552 -3.480 6.612 1.00 92.38 95 PHE A CA 1
ATOM 701 C C . PHE A 1 95 ? -4.136 -4.033 7.923 1.00 92.38 95 PHE A C 1
ATOM 703 O O . PHE A 1 95 ? -3.859 -3.509 9.003 1.00 92.38 95 PHE A O 1
ATOM 710 N N . GLU A 1 96 ? -4.885 -5.134 7.841 1.00 92.44 96 GLU A N 1
ATOM 711 C CA . GLU A 1 96 ? -5.512 -5.820 8.981 1.00 92.44 96 GLU A CA 1
ATOM 712 C C . GLU A 1 96 ? -4.515 -6.624 9.831 1.00 92.44 96 GLU A C 1
ATOM 714 O O . GLU A 1 96 ? -4.882 -7.227 10.842 1.00 92.44 96 GLU A O 1
ATOM 719 N N . ARG A 1 97 ? -3.231 -6.622 9.469 1.00 91.00 97 ARG A N 1
ATOM 720 C CA . ARG A 1 97 ? -2.173 -7.213 10.288 1.00 91.00 97 ARG A CA 1
ATOM 721 C C . ARG A 1 97 ? -1.943 -6.423 11.583 1.00 91.00 97 ARG A C 1
ATOM 723 O O . ARG A 1 97 ? -1.554 -6.998 12.601 1.00 91.00 97 ARG A O 1
ATOM 730 N N . ASN A 1 98 ? -2.242 -5.122 11.575 1.00 87.88 98 ASN A N 1
ATOM 731 C CA . ASN A 1 98 ? -2.335 -4.321 12.790 1.00 87.88 98 ASN A CA 1
ATOM 732 C C . ASN A 1 98 ? -3.686 -4.578 13.483 1.00 87.88 98 ASN A C 1
ATOM 734 O O . ASN A 1 98 ? -4.746 -4.391 12.889 1.00 87.88 98 ASN A O 1
ATOM 738 N N . LEU A 1 99 ? -3.653 -4.968 14.762 1.00 86.19 99 LEU A N 1
ATOM 739 C CA . LEU A 1 99 ? -4.854 -5.367 15.508 1.00 86.19 99 LEU A CA 1
ATOM 740 C C . LEU A 1 99 ? -5.904 -4.254 15.633 1.00 86.19 99 LEU A C 1
ATOM 742 O O . LEU A 1 99 ? -7.095 -4.552 15.616 1.00 86.19 99 LEU A O 1
ATOM 746 N N . ILE A 1 100 ? -5.479 -2.990 15.724 1.00 87.38 100 ILE A N 1
ATOM 747 C CA . ILE A 1 100 ? -6.399 -1.847 15.779 1.00 87.38 100 ILE A CA 1
ATOM 748 C C . ILE A 1 100 ? -7.107 -1.709 14.431 1.00 87.38 100 ILE A C 1
ATOM 750 O O . ILE A 1 100 ? -8.328 -1.609 14.368 1.00 87.38 100 ILE A O 1
ATOM 754 N N . TYR A 1 101 ? -6.359 -1.775 13.330 1.00 89.44 101 TYR A N 1
ATOM 755 C CA . TYR A 1 101 ? -6.943 -1.704 11.991 1.00 89.44 101 TYR A CA 1
ATOM 756 C C . TYR A 1 101 ? -7.809 -2.905 11.637 1.00 89.44 101 TYR A C 1
ATOM 758 O O . TYR A 1 101 ? -8.809 -2.731 10.941 1.00 89.44 101 TYR A O 1
ATOM 766 N N . LYS A 1 102 ? -7.488 -4.095 12.147 1.00 89.81 102 LYS A N 1
ATOM 767 C C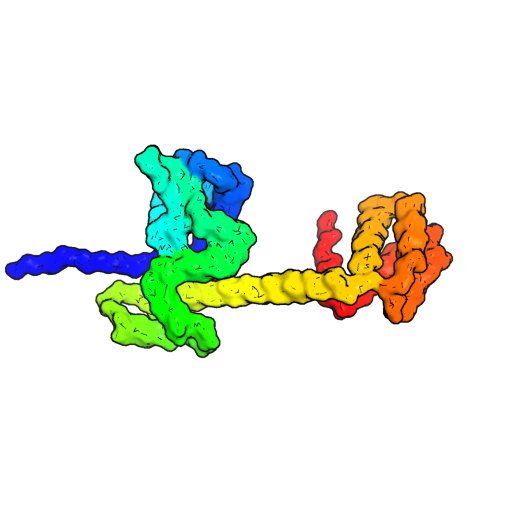A . LYS A 1 102 ? -8.344 -5.277 12.025 1.00 89.81 102 LYS A CA 1
ATOM 768 C C . LYS A 1 102 ? -9.705 -5.053 12.674 1.00 89.81 102 LYS A C 1
ATOM 770 O O . LYS A 1 102 ? -10.733 -5.288 12.044 1.00 89.81 102 LYS A O 1
ATOM 775 N N . ASP A 1 103 ? -9.703 -4.566 13.911 1.00 89.06 103 ASP A N 1
ATOM 776 C CA . ASP A 1 103 ? -10.928 -4.293 14.659 1.00 89.06 103 ASP A CA 1
ATOM 777 C C . ASP A 1 103 ? -11.757 -3.177 14.005 1.00 89.06 103 ASP A C 1
ATOM 779 O O . ASP A 1 103 ? -12.951 -3.336 13.744 1.00 89.06 103 ASP A O 1
ATOM 783 N N . LEU A 1 104 ? -11.113 -2.073 13.620 1.00 89.88 104 LEU A N 1
ATOM 784 C CA . LEU A 1 104 ? -11.782 -0.993 12.893 1.00 89.88 104 LEU A CA 1
ATOM 785 C C . LEU A 1 104 ? -12.354 -1.464 11.549 1.00 89.88 104 LEU A C 1
ATOM 787 O O . LEU A 1 104 ? -13.453 -1.056 11.171 1.00 89.88 104 LEU A O 1
ATOM 791 N N . SER A 1 105 ? -11.647 -2.338 10.830 1.00 89.69 105 SER A N 1
ATOM 792 C CA . SER A 1 105 ? -12.135 -2.888 9.562 1.00 89.69 105 SER A CA 1
ATOM 793 C C . SER A 1 105 ? -13.371 -3.759 9.776 1.00 89.69 105 SER A C 1
ATOM 795 O O . SER A 1 105 ? -14.365 -3.593 9.067 1.00 89.69 105 SER A O 1
ATOM 797 N N . HIS A 1 106 ? -13.376 -4.608 10.805 1.00 88.62 106 HIS A N 1
ATOM 798 C CA . HIS A 1 106 ? -14.547 -5.411 11.155 1.00 88.62 106 HIS A CA 1
ATOM 799 C C . HIS A 1 106 ? -15.786 -4.544 11.443 1.00 88.62 106 HIS A C 1
ATOM 801 O O . HIS A 1 106 ? -16.879 -4.834 10.957 1.00 88.62 106 HIS A O 1
ATOM 807 N N . ASN A 1 107 ? -15.610 -3.436 12.165 1.00 86.25 107 ASN A N 1
ATOM 808 C CA . ASN A 1 107 ? -16.717 -2.585 12.603 1.00 86.25 107 ASN A CA 1
ATOM 809 C C . ASN A 1 107 ? -17.189 -1.559 11.556 1.00 86.25 107 ASN A C 1
ATOM 811 O O . ASN A 1 107 ? -18.368 -1.186 11.536 1.00 86.25 107 ASN A O 1
ATOM 815 N N . PHE A 1 108 ? -16.290 -1.075 10.691 1.00 87.81 108 PHE A N 1
ATOM 816 C CA . PHE A 1 108 ? -16.539 0.137 9.900 1.00 87.81 108 PHE A CA 1
ATOM 817 C C . PHE A 1 108 ? -16.223 0.045 8.405 1.00 87.81 108 PHE A C 1
ATOM 819 O O . PHE A 1 108 ? -16.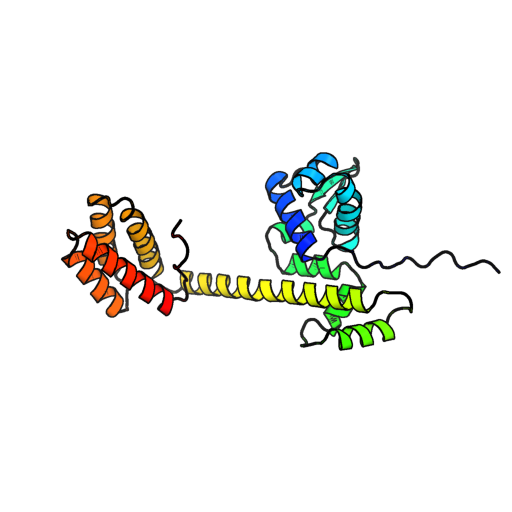539 0.990 7.673 1.00 87.81 108 PHE A O 1
ATOM 826 N N . PHE A 1 109 ? -15.617 -1.034 7.902 1.00 80.19 109 PHE A N 1
ATOM 827 C CA . PHE A 1 109 ? -15.148 -1.066 6.509 1.00 80.19 109 PHE A CA 1
ATOM 828 C C . PHE A 1 109 ? -16.293 -0.939 5.488 1.00 80.19 109 PHE A C 1
ATOM 830 O O . PHE A 1 109 ? -16.198 -0.142 4.555 1.00 80.19 109 PHE A O 1
ATOM 837 N N . GLY A 1 110 ? -17.418 -1.625 5.718 1.00 76.56 110 GLY A N 1
ATOM 838 C CA . GLY A 1 110 ? -18.605 -1.582 4.849 1.00 76.56 110 GLY A CA 1
ATOM 839 C C . GLY A 1 110 ? -19.563 -0.405 5.083 1.00 76.56 110 GLY A C 1
ATOM 840 O O . GLY A 1 110 ? -20.586 -0.313 4.416 1.00 76.56 110 GLY A O 1
ATOM 841 N N . ARG A 1 111 ? -19.275 0.491 6.033 1.00 78.81 111 ARG A N 1
ATOM 842 C CA . ARG A 1 111 ? -20.199 1.561 6.458 1.00 78.81 111 ARG A CA 1
ATOM 843 C C . ARG A 1 111 ? -19.692 2.926 6.015 1.00 78.81 111 ARG A C 1
ATOM 845 O O . ARG A 1 111 ? -18.488 3.135 5.998 1.00 78.81 111 ARG A O 1
ATOM 852 N N . ASN A 1 112 ? -20.548 3.894 5.707 1.00 76.50 112 ASN A N 1
ATOM 853 C CA . ASN A 1 112 ? -20.086 5.280 5.565 1.00 76.50 112 ASN A CA 1
ATOM 854 C C . ASN A 1 112 ? -19.945 5.884 6.964 1.00 76.50 112 ASN A C 1
ATOM 856 O O . ASN A 1 112 ? -20.938 6.104 7.647 1.00 76.50 112 ASN A O 1
ATOM 860 N N . VAL A 1 113 ? -18.703 6.063 7.418 1.00 79.75 113 VAL A N 1
ATOM 861 C CA . VAL A 1 113 ? -18.387 6.520 8.778 1.00 79.75 113 VAL A CA 1
ATOM 862 C C . VAL A 1 113 ? -17.481 7.736 8.714 1.00 79.75 113 VAL A C 1
ATOM 864 O O . VAL A 1 113 ? -16.597 7.811 7.862 1.00 79.75 113 VAL A O 1
ATOM 867 N N . THR A 1 114 ? -17.706 8.681 9.618 1.00 80.56 114 THR A N 1
ATOM 868 C CA . THR A 1 114 ? -16.867 9.870 9.767 1.00 80.56 114 THR A CA 1
ATOM 869 C C . THR A 1 114 ? -15.678 9.575 10.678 1.00 80.56 114 THR A C 1
ATOM 871 O O . THR A 1 114 ? -15.722 8.653 11.498 1.00 80.56 114 THR A O 1
ATOM 874 N N . VAL A 1 115 ? -14.625 10.394 10.580 1.00 81.81 115 VAL A N 1
ATOM 875 C CA . VAL A 1 115 ? -13.464 10.334 11.488 1.00 81.81 115 VAL A CA 1
ATOM 876 C C . VAL A 1 115 ? -13.919 10.397 12.953 1.00 81.81 115 VAL A C 1
ATOM 878 O O . VAL A 1 115 ? -13.481 9.585 13.761 1.00 81.81 115 VAL A O 1
ATOM 881 N N . GLY A 1 116 ? -14.878 11.273 13.276 1.00 78.81 116 GLY A N 1
ATOM 882 C CA . GLY A 1 116 ? -15.410 11.422 14.635 1.00 78.81 116 GLY A CA 1
ATOM 883 C C . GLY A 1 116 ? -16.077 10.159 15.192 1.00 78.81 116 GLY A C 1
ATOM 884 O O . GLY A 1 116 ? -15.874 9.828 16.356 1.00 78.81 116 GLY A O 1
ATOM 885 N N . ALA A 1 117 ? -16.818 9.404 14.372 1.00 82.31 117 ALA A N 1
ATOM 886 C CA . ALA A 1 117 ? -17.421 8.142 14.811 1.00 82.31 117 ALA A CA 1
ATOM 887 C C . ALA A 1 117 ? -16.355 7.083 15.148 1.00 82.31 117 ALA A C 1
ATOM 889 O O . ALA A 1 117 ? -16.475 6.367 16.144 1.00 82.31 117 ALA A O 1
ATOM 890 N N . VAL A 1 118 ? -15.287 7.025 14.345 1.00 86.12 118 VAL A N 1
ATOM 891 C CA . VAL A 1 118 ? -14.137 6.143 14.587 1.00 86.12 118 VAL A CA 1
ATOM 892 C C . VAL A 1 118 ? -13.385 6.571 15.847 1.00 86.12 118 VAL A C 1
ATOM 894 O O . VAL A 1 118 ? -13.037 5.725 16.663 1.00 86.12 118 VAL A O 1
ATOM 897 N N . GLU A 1 119 ? -13.182 7.872 16.061 1.00 87.19 119 GLU A N 1
ATOM 898 C CA . GLU A 1 119 ? -12.564 8.385 17.287 1.00 87.19 119 GLU A CA 1
ATOM 899 C C . GLU A 1 119 ? -13.368 8.038 18.541 1.00 87.19 119 GLU A C 1
ATOM 901 O O . GLU A 1 119 ? -12.783 7.585 19.523 1.00 87.19 119 GLU A O 1
ATOM 906 N N . THR A 1 120 ? -14.693 8.213 18.520 1.00 85.94 120 THR A N 1
ATOM 907 C CA . THR A 1 120 ? -15.559 7.840 19.649 1.00 85.94 120 THR A CA 1
ATOM 908 C C . THR A 1 120 ? -15.435 6.352 19.958 1.00 85.94 120 THR A C 1
ATOM 910 O O . THR A 1 120 ? -15.272 5.982 21.120 1.00 85.94 120 THR A O 1
ATOM 913 N N . TYR A 1 121 ? -15.435 5.500 18.929 1.00 87.50 121 TYR A N 1
ATOM 914 C CA . TYR A 1 121 ? -15.213 4.066 19.099 1.00 87.50 121 TYR A CA 1
ATOM 915 C C . TYR A 1 121 ? -13.834 3.760 19.695 1.00 87.50 121 TYR A C 1
ATOM 917 O O . TYR A 1 121 ? -13.731 2.978 20.639 1.00 87.50 121 TYR A O 1
ATOM 925 N N . LEU A 1 122 ? -12.777 4.400 19.188 1.00 86.25 122 LEU A N 1
ATOM 926 C CA . LEU A 1 122 ? -11.417 4.202 19.686 1.00 86.25 122 LEU A CA 1
ATOM 927 C C . LEU A 1 122 ? -11.284 4.625 21.153 1.00 86.25 122 LEU A C 1
ATOM 929 O O . LEU A 1 122 ? -10.707 3.894 21.949 1.00 86.25 122 LEU A O 1
ATOM 933 N N . ARG A 1 123 ? -11.859 5.769 21.539 1.00 85.44 123 ARG A N 1
ATOM 934 C CA . ARG A 1 123 ? -11.837 6.254 22.931 1.00 85.44 123 ARG A CA 1
ATOM 935 C C . ARG A 1 123 ? -12.624 5.355 23.886 1.00 85.44 123 ARG A C 1
ATOM 937 O O . ARG A 1 123 ? -12.281 5.303 25.062 1.00 85.44 123 ARG A O 1
ATOM 944 N N . ALA A 1 124 ? -13.663 4.677 23.398 1.00 85.00 124 ALA A N 1
ATOM 945 C CA . ALA A 1 124 ? -14.460 3.748 24.195 1.00 85.00 124 ALA A CA 1
ATOM 946 C C . ALA A 1 124 ? -13.775 2.382 24.389 1.00 85.00 124 ALA A C 1
ATOM 948 O O . ALA A 1 124 ? -13.930 1.775 25.445 1.00 85.00 124 ALA A O 1
ATOM 949 N N . ASN A 1 125 ? -13.017 1.907 23.392 1.00 83.88 125 ASN A N 1
ATOM 950 C CA . ASN A 1 125 ? -12.473 0.541 23.369 1.00 83.88 125 ASN A CA 1
ATOM 951 C C . ASN A 1 125 ? -10.958 0.448 23.630 1.00 83.88 125 ASN A C 1
ATOM 953 O O . ASN A 1 125 ? -10.461 -0.629 23.960 1.00 83.88 125 ASN A O 1
ATOM 957 N N . TYR A 1 126 ? -10.212 1.551 23.513 1.00 80.19 126 TYR A N 1
ATOM 958 C CA . TYR A 1 126 ? -8.756 1.590 23.685 1.00 80.19 126 TYR A CA 1
ATOM 959 C C . TYR A 1 126 ? -8.339 2.550 24.807 1.00 80.19 126 TYR A C 1
ATOM 961 O O . TYR A 1 126 ? -9.083 3.438 25.222 1.00 80.19 126 TYR A O 1
ATOM 969 N N . LYS A 1 127 ? -7.131 2.348 25.350 1.00 67.81 127 LYS A N 1
ATOM 970 C CA . LYS A 1 127 ? -6.646 3.088 26.527 1.00 67.81 127 LYS A CA 1
ATOM 971 C C . LYS A 1 127 ? -6.457 4.582 26.241 1.00 67.81 127 LYS A C 1
ATOM 973 O O . LYS A 1 127 ? -6.000 4.976 25.169 1.00 67.81 127 LYS A O 1
ATOM 978 N N . GLN A 1 128 ? -6.681 5.407 27.267 1.00 55.69 128 GLN A N 1
ATOM 979 C CA . GLN A 1 128 ? -6.281 6.817 27.268 1.00 55.69 128 GLN A CA 1
ATOM 980 C C . GLN A 1 128 ? -4.761 6.938 27.047 1.00 55.69 128 GLN A C 1
ATOM 982 O O . GLN A 1 128 ? -3.974 6.407 27.829 1.00 55.69 128 GLN A O 1
ATOM 987 N N . GLY A 1 129 ? -4.353 7.616 25.970 1.00 55.75 129 GLY A N 1
ATOM 988 C CA . GLY A 1 129 ? -2.946 7.840 25.608 1.00 55.75 129 GLY A CA 1
ATOM 989 C C . GLY A 1 129 ? -2.603 7.511 24.153 1.00 55.75 129 GLY A C 1
ATOM 990 O O . GLY A 1 129 ? -1.578 7.971 23.653 1.00 55.75 129 GLY A O 1
ATOM 991 N N . GLU A 1 130 ? -3.456 6.768 23.446 1.00 69.00 130 GLU A N 1
ATOM 992 C CA . GLU A 1 130 ? -3.330 6.632 21.995 1.00 69.00 130 GLU A CA 1
ATOM 993 C C . GLU A 1 130 ? -3.805 7.906 21.289 1.00 69.00 130 GLU A C 1
ATOM 995 O O . GLU A 1 130 ? -4.788 8.537 21.687 1.00 69.00 130 GLU A O 1
ATOM 1000 N N . ASN A 1 131 ? -3.106 8.295 20.221 1.00 81.88 131 ASN A N 1
ATOM 1001 C CA . ASN A 1 131 ? -3.491 9.435 19.395 1.00 81.88 131 ASN A CA 1
ATOM 1002 C C . ASN A 1 131 ? -4.699 9.049 18.522 1.00 81.88 131 ASN A C 1
ATOM 1004 O O . ASN A 1 131 ? -4.564 8.809 17.325 1.00 81.88 131 ASN A O 1
ATOM 1008 N N . THR A 1 132 ? -5.877 8.938 19.145 1.00 83.69 132 THR A N 1
ATOM 1009 C CA . THR A 1 132 ? -7.117 8.495 18.488 1.00 83.69 132 THR A CA 1
ATOM 1010 C C . THR A 1 132 ? -7.450 9.285 17.214 1.00 83.69 132 THR A C 1
ATOM 1012 O O . THR A 1 132 ? -7.792 8.625 16.229 1.00 83.69 132 THR A O 1
ATOM 1015 N N . PRO A 1 133 ? -7.243 10.622 17.134 1.00 85.12 133 PRO A N 1
ATOM 1016 C CA . PRO A 1 133 ? -7.424 11.352 15.876 1.00 85.12 133 PRO A CA 1
ATOM 1017 C C . PRO A 1 133 ? -6.489 10.875 14.761 1.00 85.12 133 PRO A C 1
ATOM 1019 O O . PRO A 1 133 ? -6.902 10.699 13.614 1.00 85.12 133 PRO A O 1
ATOM 1022 N N . TYR A 1 134 ? -5.221 10.618 15.088 1.00 86.25 134 TYR A N 1
ATOM 1023 C CA . TYR A 1 134 ? -4.244 10.132 14.117 1.00 86.25 134 TYR A CA 1
ATOM 1024 C C . TYR A 1 134 ? -4.598 8.736 13.587 1.00 86.25 134 TYR A C 1
ATOM 1026 O O . TYR A 1 134 ? -4.555 8.501 12.378 1.00 86.25 134 TYR A O 1
ATOM 1034 N N . ILE A 1 135 ? -4.998 7.826 14.479 1.00 86.88 135 ILE A N 1
ATOM 1035 C CA . ILE A 1 135 ? -5.411 6.463 14.118 1.00 86.88 135 ILE A CA 1
ATOM 1036 C C . ILE A 1 135 ? -6.648 6.500 13.218 1.00 86.88 135 ILE A C 1
ATOM 1038 O O . ILE A 1 135 ? -6.659 5.853 12.170 1.00 86.88 135 ILE A O 1
ATOM 1042 N N . ALA A 1 136 ? -7.660 7.286 13.597 1.00 87.75 136 ALA A N 1
ATOM 1043 C CA . ALA A 1 136 ? -8.887 7.435 12.828 1.00 87.75 136 ALA A CA 1
ATOM 1044 C C . ALA A 1 136 ? -8.606 7.995 11.426 1.00 87.75 136 ALA A C 1
ATOM 1046 O O . ALA A 1 136 ? -9.071 7.429 10.437 1.00 87.75 136 ALA A O 1
ATOM 1047 N N . LYS A 1 137 ? -7.771 9.038 11.319 1.00 88.94 137 LYS A N 1
ATOM 1048 C CA . LYS A 1 137 ? -7.349 9.599 10.027 1.00 88.94 137 LYS A CA 1
ATOM 1049 C C . LYS A 1 137 ? -6.670 8.549 9.146 1.00 88.94 137 LYS A C 1
ATOM 1051 O O . LYS A 1 137 ? -7.044 8.400 7.986 1.00 88.94 137 LYS A O 1
ATOM 1056 N N . LYS A 1 138 ? -5.707 7.798 9.689 1.00 88.69 138 LYS A N 1
ATOM 1057 C CA . LYS A 1 138 ? -4.993 6.757 8.932 1.00 88.69 138 LYS A CA 1
ATOM 1058 C C . LYS A 1 138 ? -5.898 5.594 8.520 1.00 88.69 138 LYS A C 1
ATOM 1060 O O . LYS A 1 138 ? -5.719 5.047 7.436 1.00 88.69 138 LYS A O 1
ATOM 1065 N N . PHE A 1 139 ? -6.884 5.240 9.343 1.00 89.88 139 PHE A N 1
ATOM 1066 C CA . PHE A 1 139 ? -7.887 4.239 8.983 1.00 89.88 139 PHE A CA 1
ATOM 1067 C C . PHE A 1 139 ? -8.766 4.698 7.812 1.00 89.88 139 PHE A C 1
ATOM 1069 O O . PHE A 1 139 ? -8.972 3.933 6.871 1.00 89.88 139 PHE A O 1
ATOM 1076 N N . ILE A 1 140 ? -9.253 5.944 7.837 1.00 89.50 140 ILE A N 1
ATOM 1077 C CA . ILE A 1 140 ? -10.051 6.497 6.734 1.00 89.50 140 ILE A CA 1
ATOM 1078 C C . ILE A 1 140 ? -9.221 6.587 5.446 1.00 89.50 140 ILE A C 1
ATOM 1080 O O . ILE A 1 140 ? -9.686 6.111 4.415 1.00 89.50 140 ILE A O 1
ATOM 1084 N N . GLU A 1 141 ? -7.975 7.067 5.522 1.00 90.00 141 GLU A N 1
ATOM 1085 C CA . GLU A 1 141 ? -7.036 7.102 4.385 1.00 90.00 141 GLU A CA 1
ATOM 1086 C C . GLU A 1 141 ? -6.861 5.705 3.755 1.00 90.00 141 GLU A C 1
ATOM 1088 O O . GLU A 1 141 ? -6.985 5.528 2.543 1.00 90.00 141 GLU A O 1
ATOM 1093 N N . ALA A 1 142 ? -6.629 4.681 4.582 1.00 89.44 142 ALA A N 1
ATOM 1094 C CA . ALA A 1 142 ? -6.475 3.304 4.119 1.00 89.44 142 ALA A CA 1
ATOM 1095 C C . ALA A 1 142 ? -7.756 2.742 3.487 1.00 89.44 142 ALA A C 1
ATOM 1097 O O . ALA A 1 142 ? -7.701 2.025 2.487 1.00 89.44 142 ALA A O 1
ATOM 1098 N N . LYS A 1 143 ? -8.917 3.072 4.053 1.00 88.81 143 LYS A N 1
ATOM 1099 C CA . LYS A 1 143 ? -10.217 2.652 3.531 1.00 88.81 143 LYS A CA 1
ATOM 1100 C C . LYS A 1 143 ? -10.535 3.301 2.187 1.00 88.81 143 LYS A C 1
ATOM 1102 O O . LYS A 1 143 ? -11.053 2.622 1.306 1.00 88.81 143 LYS A O 1
ATOM 1107 N N . GLU A 1 144 ? -10.244 4.587 2.023 1.00 88.94 144 GLU A N 1
ATOM 1108 C CA . GLU A 1 144 ? -10.393 5.292 0.745 1.00 88.94 144 GLU A CA 1
ATOM 1109 C C . GLU A 1 144 ? -9.476 4.695 -0.320 1.00 88.94 144 GLU A C 1
ATOM 1111 O O . GLU A 1 144 ? -9.937 4.397 -1.419 1.00 88.94 144 GLU A O 1
ATOM 1116 N N . TYR A 1 145 ? -8.222 4.409 0.035 1.00 89.94 145 TYR A N 1
ATOM 1117 C CA . TYR A 1 145 ? -7.285 3.724 -0.851 1.00 89.94 145 TYR A CA 1
ATOM 1118 C C . TYR A 1 145 ? -7.778 2.326 -1.260 1.00 89.94 145 TYR A C 1
ATOM 1120 O O . TYR A 1 145 ? -7.846 2.007 -2.440 1.00 89.94 145 TYR A O 1
ATOM 1128 N N . LEU A 1 146 ? -8.204 1.488 -0.313 1.00 87.25 146 LEU A N 1
ATOM 1129 C CA . LEU A 1 146 ? -8.737 0.158 -0.638 1.00 87.25 146 LEU A CA 1
ATOM 1130 C C . LEU A 1 146 ? -10.034 0.223 -1.464 1.00 87.25 146 LEU A C 1
ATOM 1132 O O . LEU A 1 146 ? -10.303 -0.680 -2.256 1.00 87.25 146 LEU A O 1
ATOM 1136 N N . LYS A 1 147 ? -10.841 1.280 -1.300 1.00 85.06 147 LYS A N 1
ATOM 1137 C CA . LYS A 1 147 ? -12.009 1.540 -2.152 1.00 85.06 147 LYS A CA 1
ATOM 1138 C C . LYS A 1 147 ? -11.609 1.986 -3.556 1.00 85.06 147 LYS A C 1
ATOM 1140 O O . LYS A 1 147 ? -12.265 1.559 -4.498 1.00 85.06 147 LYS A O 1
ATOM 1145 N N . SER A 1 148 ? -10.564 2.796 -3.723 1.00 83.38 148 SER A N 1
ATOM 1146 C CA . SER A 1 148 ? -10.121 3.212 -5.059 1.00 83.38 148 SER A CA 1
ATOM 1147 C C . SER A 1 148 ? -9.585 2.036 -5.879 1.00 83.38 148 SER A C 1
ATOM 1149 O O . SER A 1 148 ? -9.780 2.008 -7.091 1.00 83.38 148 SER A O 1
ATOM 1151 N N . LEU A 1 149 ? -9.024 1.013 -5.225 1.00 79.94 149 LEU A N 1
ATOM 1152 C CA . LEU A 1 149 ? -8.646 -0.241 -5.887 1.00 79.94 149 LEU A CA 1
ATOM 1153 C C . LEU A 1 149 ? -9.854 -1.003 -6.468 1.00 79.94 149 LEU A C 1
ATOM 1155 O O . LEU A 1 149 ? -9.727 -1.578 -7.540 1.00 79.94 149 LEU A O 1
ATOM 1159 N N . ASN A 1 150 ? -11.037 -0.949 -5.831 1.00 61.97 150 ASN A N 1
ATOM 1160 C CA . ASN A 1 150 ? -12.264 -1.553 -6.390 1.00 61.97 150 ASN A CA 1
ATOM 1161 C C . ASN A 1 150 ? -12.699 -0.906 -7.705 1.00 61.97 150 ASN A C 1
ATOM 1163 O O . ASN A 1 150 ? -13.267 -1.571 -8.560 1.00 61.97 150 ASN A O 1
ATOM 1167 N N . ILE A 1 151 ? -12.502 0.405 -7.842 1.00 57.06 151 ILE A N 1
ATOM 1168 C CA . ILE A 1 151 ? -12.912 1.133 -9.047 1.00 57.06 151 ILE A CA 1
ATOM 1169 C C . ILE A 1 151 ? -11.988 0.749 -10.210 1.00 57.06 151 ILE A C 1
ATOM 1171 O O . ILE A 1 151 ? -12.458 0.563 -11.328 1.00 57.06 151 ILE A O 1
ATOM 1175 N N . ALA A 1 152 ? -10.695 0.553 -9.933 1.00 52.50 152 ALA A N 1
ATOM 1176 C CA . ALA A 1 152 ? -9.735 0.061 -10.916 1.00 52.50 152 ALA A CA 1
ATOM 1177 C C . ALA A 1 152 ? -10.009 -1.400 -11.326 1.00 52.50 152 ALA A C 1
ATOM 1179 O O . ALA A 1 152 ? -10.055 -1.687 -12.518 1.00 52.50 152 ALA A O 1
ATOM 1180 N N . GLU A 1 153 ? -10.261 -2.310 -10.375 1.00 46.22 153 GLU A N 1
ATOM 1181 C CA . GLU A 1 153 ? -10.596 -3.717 -10.673 1.00 46.22 153 GLU A CA 1
ATOM 1182 C C . GLU A 1 153 ? -11.913 -3.836 -11.460 1.00 46.22 153 GLU A C 1
ATOM 1184 O O . GLU A 1 153 ? -11.921 -4.464 -12.512 1.00 46.22 153 GLU A O 1
ATOM 1189 N N . ASN A 1 154 ? -12.983 -3.137 -11.057 1.00 44.53 154 ASN A N 1
ATOM 1190 C CA . ASN A 1 154 ? -14.275 -3.179 -11.762 1.00 44.53 154 ASN A CA 1
ATOM 1191 C C . ASN A 1 154 ? -14.209 -2.624 -13.196 1.00 44.53 154 ASN A C 1
ATOM 1193 O O . ASN A 1 154 ? -14.969 -3.063 -14.057 1.00 44.53 154 ASN A O 1
ATOM 1197 N N . ASN A 1 155 ? -13.320 -1.663 -13.466 1.00 43.25 155 ASN A N 1
ATOM 1198 C CA . ASN A 1 155 ? -13.100 -1.161 -14.823 1.00 43.25 155 ASN A CA 1
ATOM 1199 C C . ASN A 1 155 ? -12.283 -2.144 -15.672 1.00 43.25 155 ASN A C 1
ATOM 1201 O O . ASN A 1 155 ? -12.471 -2.184 -16.881 1.00 43.25 155 ASN A O 1
ATOM 1205 N N . THR A 1 156 ? -11.414 -2.949 -15.053 1.00 41.66 156 THR A N 1
ATOM 1206 C CA . THR A 1 156 ? -10.585 -3.946 -15.750 1.00 41.66 156 THR A CA 1
ATOM 1207 C C . THR A 1 156 ? -11.360 -5.245 -15.998 1.00 41.66 156 THR A C 1
ATOM 1209 O O . THR A 1 156 ? -11.242 -5.836 -17.065 1.00 41.66 156 THR A O 1
ATOM 1212 N N . GLU A 1 157 ? -12.206 -5.667 -15.052 1.00 38.91 157 GLU A N 1
ATOM 1213 C CA . GLU A 1 157 ? -13.097 -6.827 -15.199 1.00 38.91 157 GLU A CA 1
ATOM 1214 C C . GLU A 1 157 ? -14.226 -6.563 -16.200 1.00 38.91 157 GLU A C 1
ATOM 1216 O O . GLU A 1 157 ? -14.478 -7.422 -17.037 1.00 38.91 157 GLU A O 1
ATOM 1221 N N . LYS A 1 158 ? -14.818 -5.356 -16.224 1.00 40.09 158 LYS A N 1
ATOM 1222 C CA . LYS A 1 158 ? -15.726 -4.961 -17.318 1.00 40.09 158 LYS A CA 1
ATOM 1223 C C . LYS A 1 158 ? -15.033 -4.945 -18.675 1.00 40.09 158 LYS A C 1
ATOM 1225 O O . LYS A 1 158 ? -15.619 -5.401 -19.647 1.00 40.09 158 LYS A O 1
ATOM 1230 N N . LEU A 1 159 ? -13.786 -4.465 -18.739 1.00 39.12 159 LEU A N 1
ATOM 1231 C CA . LEU A 1 159 ? -13.006 -4.521 -19.975 1.00 39.12 159 LEU A CA 1
ATOM 1232 C C . LEU A 1 159 ? -12.821 -5.974 -20.435 1.00 39.12 159 LEU A C 1
ATOM 1234 O O . LEU A 1 159 ? -12.976 -6.255 -21.614 1.00 39.12 159 LEU A O 1
ATOM 1238 N N . ASN A 1 160 ? -12.531 -6.897 -19.514 1.00 39.09 160 ASN A N 1
ATOM 1239 C CA . ASN A 1 160 ? -12.301 -8.309 -19.825 1.00 39.09 160 ASN A CA 1
ATOM 1240 C C . ASN A 1 160 ? -13.589 -9.066 -20.202 1.00 39.09 160 ASN A C 1
ATOM 1242 O O . ASN A 1 160 ? -13.560 -9.861 -21.139 1.00 39.09 160 ASN A O 1
ATOM 1246 N N . GLU A 1 161 ? -14.722 -8.789 -19.551 1.00 40.12 161 GLU A N 1
ATOM 1247 C CA . GLU A 1 161 ? -16.028 -9.346 -19.946 1.00 40.12 161 GLU A CA 1
ATOM 1248 C C . GLU A 1 161 ? -16.503 -8.812 -21.309 1.00 40.12 161 GLU A C 1
ATOM 1250 O O . GLU A 1 161 ? -17.101 -9.564 -22.085 1.00 40.12 161 GLU A O 1
ATOM 1255 N N . ASP A 1 162 ? -16.195 -7.553 -21.640 1.00 40.62 162 ASP A N 1
ATOM 1256 C CA . ASP A 1 162 ? -16.455 -6.977 -22.964 1.00 40.62 162 ASP A CA 1
ATOM 1257 C C . ASP A 1 162 ? -15.460 -7.492 -24.032 1.00 40.62 162 ASP A C 1
ATOM 1259 O O . ASP A 1 162 ? -15.819 -7.596 -25.206 1.00 40.62 162 ASP A O 1
ATOM 1263 N N . ILE A 1 163 ? -14.234 -7.871 -23.646 1.00 45.88 163 ILE A N 1
ATOM 1264 C CA . ILE A 1 163 ? -13.214 -8.484 -24.522 1.00 45.88 163 ILE A CA 1
ATOM 1265 C C . ILE A 1 163 ? -13.600 -9.911 -24.931 1.00 45.88 163 ILE A C 1
ATOM 1267 O O . ILE A 1 163 ? -13.407 -10.279 -26.090 1.00 45.88 163 ILE A O 1
ATOM 1271 N N . GLU A 1 164 ? -14.151 -10.715 -24.018 1.00 43.00 164 GLU A N 1
ATOM 1272 C CA . GLU A 1 164 ? -14.538 -12.098 -24.330 1.00 43.00 164 GLU A CA 1
ATOM 1273 C C . GLU A 1 164 ? -15.864 -12.195 -25.105 1.00 43.00 164 GLU A C 1
ATOM 1275 O O . GLU A 1 164 ? -16.061 -13.160 -25.845 1.00 43.00 164 GLU A O 1
ATOM 1280 N N . ASN A 1 165 ? -16.750 -11.194 -25.005 1.00 47.09 165 ASN A N 1
ATOM 1281 C CA . ASN A 1 165 ? -18.100 -11.269 -25.579 1.00 47.09 165 ASN A CA 1
ATOM 1282 C C . ASN A 1 165 ? -18.370 -10.375 -26.805 1.00 47.09 165 ASN A C 1
ATOM 1284 O O . ASN A 1 165 ? -19.437 -10.516 -27.405 1.00 47.09 165 ASN A O 1
ATOM 1288 N N . ASN A 1 166 ? -17.467 -9.474 -27.218 1.00 46.06 166 ASN A N 1
ATOM 1289 C CA . ASN A 1 166 ? -17.768 -8.497 -28.276 1.00 46.06 166 ASN A CA 1
ATOM 1290 C C . ASN A 1 166 ? -16.786 -8.544 -29.466 1.00 46.06 166 ASN A C 1
ATOM 1292 O O . ASN A 1 166 ? -15.589 -8.288 -29.339 1.00 46.06 166 ASN A O 1
ATOM 1296 N N . SER A 1 167 ? -17.320 -8.783 -30.672 1.00 53.03 167 SER A N 1
ATOM 1297 C CA . SER A 1 167 ? -16.633 -8.860 -31.980 1.00 53.03 167 SER A CA 1
ATOM 1298 C C . SER A 1 167 ? -15.979 -7.554 -32.467 1.00 53.03 167 SER A C 1
ATOM 1300 O O . SER A 1 167 ? -15.669 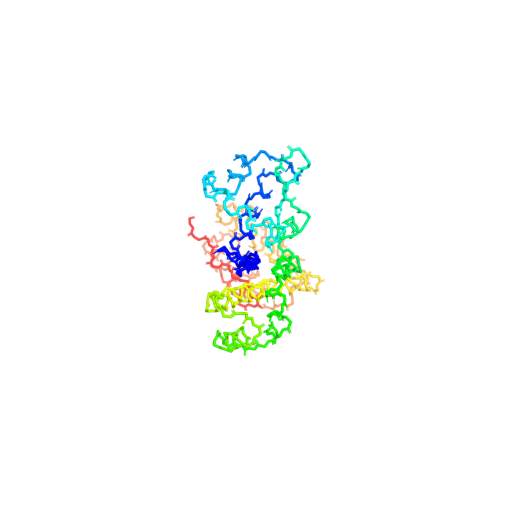-7.415 -33.650 1.00 53.03 167 SER A O 1
ATOM 1302 N N . THR A 1 168 ? -15.793 -6.578 -31.580 1.00 51.72 168 THR A N 1
ATOM 1303 C CA . THR A 1 168 ? -15.342 -5.210 -31.870 1.00 51.72 168 THR A CA 1
ATOM 1304 C C . THR A 1 168 ? -13.907 -4.915 -31.430 1.00 51.72 168 THR A C 1
ATOM 1306 O O . THR A 1 168 ? -13.370 -3.878 -31.805 1.00 51.72 168 THR A O 1
ATOM 1309 N N . LEU A 1 169 ? -13.251 -5.806 -30.677 1.00 49.72 169 LEU A N 1
ATOM 1310 C CA . LEU A 1 169 ? -11.853 -5.625 -30.258 1.00 49.72 169 LEU A CA 1
ATOM 1311 C C . LEU A 1 169 ? -10.849 -5.601 -31.432 1.00 49.72 169 LEU A C 1
ATOM 1313 O O . LEU A 1 169 ? -9.968 -4.737 -31.425 1.00 49.72 169 LEU A O 1
ATOM 1317 N N . PRO A 1 170 ? -10.982 -6.460 -32.466 1.00 57.38 170 PRO A N 1
ATOM 1318 C CA . PRO A 1 170 ? -10.137 -6.377 -33.659 1.00 57.38 170 PRO A CA 1
ATOM 1319 C C . PRO A 1 170 ? -10.225 -5.000 -34.343 1.00 57.38 170 PRO A C 1
ATOM 1321 O O . PRO A 1 170 ? -9.191 -4.419 -34.683 1.00 57.38 170 PRO A O 1
ATOM 1324 N N . ALA A 1 171 ? -11.432 -4.422 -34.393 1.00 56.38 171 ALA A N 1
ATOM 1325 C CA . ALA A 1 171 ? -11.679 -3.096 -34.958 1.00 56.38 171 ALA A CA 1
ATOM 1326 C C . ALA A 1 171 ? -10.941 -2.021 -34.175 1.00 56.38 171 ALA A C 1
ATOM 1328 O O . ALA A 1 171 ? -10.211 -1.218 -34.746 1.00 56.38 171 ALA A O 1
ATOM 1329 N N . VAL A 1 172 ? -11.081 -2.030 -32.849 1.00 56.56 172 VAL A N 1
ATOM 1330 C CA . VAL A 1 172 ? -10.446 -1.045 -31.965 1.00 56.56 172 VAL A CA 1
ATOM 1331 C C . VAL A 1 172 ? -8.918 -1.112 -32.068 1.00 56.56 172 VAL A C 1
ATOM 1333 O O . VAL A 1 172 ? -8.273 -0.071 -32.169 1.00 56.56 172 VAL A O 1
ATOM 1336 N N . ILE A 1 173 ? -8.329 -2.311 -32.126 1.00 58.38 173 ILE A N 1
ATOM 1337 C CA . ILE A 1 173 ? -6.877 -2.493 -32.299 1.00 58.38 173 ILE A CA 1
ATOM 1338 C C . ILE A 1 173 ? -6.404 -1.940 -33.651 1.00 58.38 173 ILE A C 1
ATOM 1340 O O . ILE A 1 173 ? -5.389 -1.244 -33.710 1.00 58.38 173 ILE A O 1
ATOM 1344 N N . LYS A 1 174 ? -7.146 -2.181 -34.734 1.00 62.22 174 LYS A N 1
ATOM 1345 C CA . LYS A 1 174 ? -6.821 -1.621 -36.056 1.00 62.22 174 LYS A CA 1
ATOM 1346 C C . LYS A 1 174 ? -6.971 -0.102 -36.107 1.00 62.22 174 LYS A C 1
ATOM 1348 O O . LYS A 1 174 ? -6.184 0.564 -36.773 1.00 62.22 174 LYS A O 1
ATOM 1353 N N . LEU A 1 175 ? -7.915 0.469 -35.359 1.00 63.41 175 LEU A N 1
ATOM 1354 C CA . LEU A 1 175 ? -8.030 1.922 -35.207 1.00 63.41 175 LEU A CA 1
ATOM 1355 C C . LEU A 1 175 ? -6.811 2.520 -34.502 1.00 63.41 175 LEU A C 1
ATOM 1357 O O . LEU A 1 175 ? -6.309 3.557 -34.934 1.00 63.41 175 LEU A O 1
ATOM 1361 N N . PHE A 1 176 ? -6.280 1.846 -33.478 1.00 60.22 176 PHE A N 1
ATOM 1362 C CA . PHE A 1 176 ? -5.007 2.232 -32.863 1.00 60.22 176 PHE A CA 1
ATOM 1363 C C . PHE A 1 176 ? -3.848 2.179 -33.860 1.00 60.22 176 PHE A C 1
ATOM 1365 O O . PHE A 1 176 ? -3.088 3.140 -33.951 1.00 60.22 176 PHE A O 1
ATOM 1372 N N . GLN A 1 177 ? -3.736 1.103 -34.643 1.00 62.56 177 GLN A N 1
ATOM 1373 C CA . GLN A 1 177 ? -2.703 0.985 -35.678 1.00 62.56 177 GLN A CA 1
ATOM 1374 C C . GLN A 1 177 ? -2.803 2.117 -36.706 1.00 62.56 177 GLN A C 1
ATOM 1376 O O . GLN A 1 177 ? -1.784 2.685 -37.087 1.00 62.56 177 GLN A O 1
ATOM 1381 N N . LEU A 1 178 ? -4.021 2.514 -37.083 1.00 61.66 178 LEU A N 1
ATOM 1382 C CA . LEU A 1 178 ? -4.240 3.624 -38.003 1.00 61.66 178 LEU A CA 1
ATOM 1383 C C . LEU A 1 178 ? -3.826 4.981 -37.411 1.00 61.66 178 LEU A C 1
ATOM 1385 O O . LEU A 1 178 ? -3.249 5.801 -38.119 1.00 61.66 178 LEU A O 1
ATOM 1389 N N . LYS A 1 179 ? -4.075 5.218 -36.114 1.00 62.78 179 LYS A N 1
ATOM 1390 C CA . LYS A 1 179 ? -3.623 6.436 -35.411 1.00 62.78 179 LYS A CA 1
ATOM 1391 C C . LYS A 1 179 ? -2.105 6.578 -35.450 1.00 62.78 179 LYS A C 1
ATOM 1393 O O . LYS A 1 179 ? -1.610 7.673 -35.694 1.00 62.78 179 LYS A O 1
ATOM 1398 N N . TYR A 1 180 ? -1.391 5.479 -35.209 1.00 56.69 180 TYR A N 1
ATOM 1399 C CA . TYR A 1 180 ? 0.070 5.458 -35.232 1.00 56.69 180 TYR A CA 1
ATOM 1400 C C . TYR A 1 180 ? 0.627 5.563 -36.659 1.00 56.69 180 TYR A C 1
ATOM 1402 O O . TYR A 1 180 ? 1.547 6.340 -36.882 1.00 56.69 180 TYR A O 1
ATOM 1410 N N . ALA A 1 181 ? 0.025 4.886 -37.642 1.00 59.06 181 ALA A N 1
ATOM 1411 C CA . ALA A 1 181 ? 0.449 4.955 -39.047 1.00 59.06 181 ALA A CA 1
ATOM 1412 C C . ALA A 1 181 ? 0.214 6.327 -39.708 1.00 59.06 181 ALA A C 1
ATOM 1414 O O . ALA A 1 181 ? 0.754 6.600 -40.774 1.00 59.06 181 ALA A O 1
ATOM 1415 N N . LEU A 1 182 ? -0.602 7.197 -39.101 1.00 58.75 182 LEU A N 1
ATOM 1416 C CA . LEU A 1 182 ? -0.793 8.583 -39.539 1.00 58.75 182 LEU A CA 1
ATOM 1417 C C . LEU A 1 182 ? 0.287 9.541 -39.002 1.00 58.75 182 LEU A C 1
ATOM 1419 O O . LEU A 1 182 ? 0.308 10.695 -39.426 1.00 58.75 182 LEU A O 1
ATOM 1423 N N . ASN A 1 183 ? 1.176 9.086 -38.105 1.00 52.22 183 ASN A N 1
ATOM 1424 C CA . ASN A 1 183 ? 2.240 9.886 -37.488 1.00 52.22 183 ASN A CA 1
ATOM 1425 C C . ASN A 1 183 ? 3.521 9.046 -37.232 1.00 52.22 183 ASN A C 1
ATOM 1427 O O . ASN A 1 183 ? 3.679 8.515 -36.130 1.00 52.22 183 ASN A O 1
ATOM 1431 N N . PRO A 1 184 ? 4.487 8.978 -38.176 1.00 49.62 184 PRO A N 1
ATOM 1432 C CA . PRO A 1 184 ? 4.527 9.653 -39.478 1.00 49.62 184 PRO A CA 1
ATOM 1433 C C . PRO A 1 184 ? 3.660 8.950 -40.544 1.00 49.62 184 PRO A C 1
ATOM 1435 O O . PRO A 1 184 ? 3.523 7.732 -40.499 1.00 49.62 184 PRO A O 1
ATOM 1438 N N . PRO A 1 185 ? 3.086 9.689 -41.514 1.00 56.72 185 PRO A N 1
ATOM 1439 C CA . PRO A 1 185 ? 2.136 9.135 -42.475 1.00 56.72 185 PRO A CA 1
ATOM 1440 C C . PRO A 1 185 ? 2.823 8.289 -43.557 1.00 56.72 185 PRO A C 1
ATOM 1442 O O . PRO A 1 185 ? 3.343 8.817 -44.543 1.00 56.72 185 PRO A O 1
ATOM 1445 N N . GLU A 1 186 ? 2.764 6.965 -43.425 1.00 63.03 186 GLU A N 1
ATOM 1446 C CA . GLU A 1 186 ? 3.179 6.040 -44.484 1.00 63.03 186 GLU A CA 1
ATOM 1447 C C . GLU A 1 186 ? 1.963 5.568 -45.297 1.00 63.03 186 GLU A C 1
ATOM 1449 O O . GLU A 1 186 ? 1.152 4.755 -44.852 1.00 63.03 186 GLU A O 1
ATOM 1454 N N . LYS A 1 187 ? 1.817 6.088 -46.526 1.00 57.38 187 LYS A N 1
ATOM 1455 C CA . LYS A 1 187 ? 0.633 5.868 -47.389 1.00 57.38 187 LYS A CA 1
ATOM 1456 C C . LYS A 1 187 ? 0.296 4.390 -47.626 1.00 57.38 187 LYS A C 1
ATOM 1458 O O . LYS A 1 187 ? -0.882 4.043 -47.743 1.00 57.38 187 LYS A O 1
ATOM 1463 N N . GLU A 1 188 ? 1.309 3.528 -47.701 1.00 60.69 188 GLU A N 1
ATOM 1464 C CA . GLU A 1 188 ? 1.124 2.085 -47.880 1.00 60.69 188 GLU A CA 1
ATOM 1465 C C . GLU A 1 188 ? 0.591 1.398 -46.616 1.00 60.69 188 GLU A C 1
ATOM 1467 O O . GLU A 1 188 ? -0.257 0.511 -46.720 1.00 60.69 188 GLU A O 1
ATOM 1472 N N . GLU A 1 189 ? 1.047 1.807 -45.429 1.00 59.00 189 GLU A N 1
ATOM 1473 C CA . GLU A 1 189 ? 0.584 1.257 -44.150 1.00 59.00 189 GLU A CA 1
ATOM 1474 C C . GLU A 1 189 ? -0.846 1.702 -43.846 1.00 59.00 189 GLU A C 1
ATOM 1476 O O . GLU A 1 189 ? -1.701 0.876 -43.524 1.00 59.00 189 GLU A O 1
ATOM 1481 N N . ILE A 1 190 ? -1.141 2.986 -44.063 1.00 58.59 190 ILE A N 1
ATOM 1482 C CA . ILE A 1 190 ? -2.484 3.561 -43.924 1.00 58.59 190 ILE A CA 1
ATOM 1483 C C . ILE A 1 190 ? -3.481 2.819 -44.823 1.00 58.59 190 ILE A C 1
ATOM 1485 O O . ILE A 1 190 ? -4.542 2.408 -44.357 1.00 58.59 190 ILE A O 1
ATOM 1489 N N . SER A 1 191 ? -3.133 2.594 -46.095 1.00 59.19 191 SER A N 1
ATOM 1490 C CA . SER A 1 191 ? -4.017 1.908 -47.048 1.00 59.19 191 SER A CA 1
ATOM 1491 C C . SER A 1 191 ? -4.287 0.457 -46.643 1.00 59.19 191 SER A C 1
ATOM 1493 O O . SER A 1 191 ? -5.439 0.029 -46.656 1.00 59.19 191 SER A O 1
ATOM 1495 N N . LYS A 1 192 ? -3.256 -0.281 -46.204 1.00 66.00 192 LYS A N 1
ATOM 1496 C CA . LYS A 1 192 ? -3.395 -1.668 -45.724 1.00 66.00 192 LYS A CA 1
ATOM 1497 C C . LYS A 1 192 ? -4.272 -1.761 -44.476 1.00 66.00 192 LYS A C 1
ATOM 1499 O O . LYS A 1 192 ? -5.109 -2.657 -44.379 1.00 66.00 192 LYS A O 1
ATOM 1504 N N . ILE A 1 193 ? -4.105 -0.838 -43.528 1.00 63.62 193 ILE A N 1
ATOM 1505 C CA . ILE A 1 193 ? -4.889 -0.824 -42.288 1.00 63.62 193 ILE A CA 1
ATOM 1506 C C . ILE A 1 193 ? -6.352 -0.472 -42.588 1.00 63.62 193 ILE A C 1
ATOM 1508 O O . ILE A 1 193 ? -7.247 -1.165 -42.103 1.00 63.62 193 ILE A O 1
ATOM 1512 N N . VAL A 1 194 ? -6.605 0.529 -43.440 1.00 63.09 194 VAL A N 1
ATOM 1513 C CA . VAL A 1 194 ? -7.960 0.929 -43.867 1.00 63.09 194 VAL A CA 1
ATOM 1514 C C . VAL A 1 194 ? -8.675 -0.193 -44.622 1.00 63.09 194 VAL A C 1
ATOM 1516 O O . VAL A 1 194 ? -9.837 -0.469 -44.336 1.00 63.09 194 VAL A O 1
ATOM 1519 N N . GLU A 1 195 ? -7.995 -0.886 -45.536 1.00 66.25 195 GLU A N 1
ATOM 1520 C CA . GLU A 1 195 ? -8.568 -2.033 -46.255 1.00 66.25 195 GLU A CA 1
ATOM 1521 C C . GLU A 1 195 ? -8.860 -3.205 -45.297 1.00 66.25 195 GLU A C 1
ATOM 1523 O O . GLU A 1 195 ? -9.915 -3.828 -45.381 1.00 66.25 195 GLU A O 1
ATOM 1528 N N . SER A 1 196 ? -8.012 -3.434 -44.287 1.00 64.50 196 SER A N 1
ATOM 1529 C CA . SER A 1 196 ? -8.239 -4.484 -43.282 1.00 64.50 196 SER A CA 1
ATOM 1530 C C . SER A 1 196 ? -9.420 -4.219 -42.330 1.00 64.50 196 SER A C 1
ATOM 1532 O O . SER A 1 196 ? -9.917 -5.158 -41.701 1.00 64.50 196 SER A O 1
ATOM 1534 N N . LEU A 1 197 ? -9.877 -2.966 -42.206 1.00 64.00 197 LEU A N 1
ATOM 1535 C CA . LEU A 1 197 ? -11.077 -2.591 -41.441 1.00 64.00 197 LEU A CA 1
ATOM 1536 C C . LEU A 1 197 ? -12.375 -2.955 -42.182 1.00 64.00 197 LEU A C 1
ATOM 1538 O O . LEU A 1 197 ? -13.422 -3.091 -41.553 1.00 64.00 197 LEU A O 1
ATOM 1542 N N . GLN A 1 198 ? -12.314 -3.146 -43.503 1.00 59.81 198 GLN A N 1
ATOM 1543 C CA . GLN A 1 198 ? -13.462 -3.513 -44.336 1.00 59.81 198 GLN A CA 1
ATOM 1544 C C . GLN A 1 198 ? -13.888 -4.978 -44.142 1.00 59.81 198 GLN A C 1
ATOM 1546 O O . GLN A 1 198 ? -15.074 -5.300 -44.227 1.00 59.81 198 GLN A O 1
ATOM 1551 N N . ASP A 1 199 ? -12.930 -5.859 -43.842 1.00 56.88 199 ASP A N 1
ATOM 1552 C CA . ASP A 1 199 ? -13.149 -7.305 -43.706 1.00 56.88 199 ASP A CA 1
ATOM 1553 C C . ASP A 1 199 ? -13.690 -7.729 -42.332 1.00 56.88 199 ASP A C 1
ATOM 1555 O O . ASP A 1 199 ? -14.041 -8.895 -42.116 1.00 56.88 199 ASP A O 1
ATOM 1559 N N . GLU A 1 200 ? -13.810 -6.798 -41.385 1.00 56.97 200 GLU A N 1
ATOM 1560 C CA . GLU A 1 200 ? -14.361 -7.090 -40.067 1.00 56.97 200 GLU A CA 1
ATOM 1561 C C . GLU A 1 200 ? -15.884 -7.156 -40.094 1.00 56.97 200 GLU A C 1
ATOM 1563 O O . GLU A 1 200 ? -16.611 -6.245 -39.697 1.00 56.97 200 GLU A O 1
ATOM 1568 N N . LYS A 1 201 ? -16.368 -8.336 -40.485 1.00 46.34 201 LYS A N 1
ATOM 1569 C CA . LYS A 1 201 ? -17.773 -8.778 -40.445 1.00 46.34 201 LYS A CA 1
ATOM 1570 C C . LYS A 1 201 ? -18.447 -8.688 -39.057 1.00 46.34 201 LYS A C 1
ATOM 1572 O O . LYS A 1 201 ? -19.597 -9.093 -38.926 1.00 46.34 201 LYS A O 1
ATOM 1577 N N . GLY A 1 202 ? -17.756 -8.183 -38.032 1.00 50.31 202 GLY A N 1
ATOM 1578 C CA . GLY A 1 202 ? -18.221 -8.063 -36.647 1.00 50.31 202 GLY A CA 1
ATOM 1579 C C . GLY A 1 202 ? -18.736 -6.679 -36.236 1.00 50.31 202 GLY A C 1
ATOM 1580 O O . GLY A 1 202 ? -19.291 -6.552 -35.145 1.00 50.31 202 GLY A O 1
ATOM 1581 N N . LEU A 1 203 ? -18.583 -5.640 -37.065 1.00 57.47 203 LEU A N 1
ATOM 1582 C CA . LEU A 1 203 ? -19.108 -4.305 -36.760 1.00 57.47 203 LEU A CA 1
ATOM 1583 C C . LEU A 1 203 ? -20.620 -4.266 -37.013 1.00 57.47 203 LEU A C 1
ATOM 1585 O O . LEU A 1 203 ? -21.065 -4.217 -38.154 1.00 57.47 203 LEU A O 1
ATOM 1589 N N . GLN A 1 204 ? -21.428 -4.278 -35.952 1.00 56.44 204 GLN A N 1
ATOM 1590 C CA . GLN A 1 204 ? -22.888 -4.134 -36.064 1.00 56.44 204 GLN A CA 1
ATOM 1591 C C . GLN A 1 204 ? -23.349 -2.668 -36.159 1.00 56.44 204 GLN A C 1
ATOM 1593 O O . GLN A 1 204 ? -24.498 -2.418 -36.500 1.00 56.44 204 GLN A O 1
ATOM 1598 N N . ASP A 1 205 ? -22.466 -1.699 -35.898 1.00 63.59 205 ASP A N 1
ATOM 1599 C CA . ASP A 1 205 ? -22.808 -0.272 -35.872 1.00 63.59 205 ASP A CA 1
ATOM 1600 C C . ASP A 1 205 ? -22.715 0.377 -37.261 1.00 63.59 205 ASP A C 1
ATOM 1602 O O . ASP A 1 205 ? -21.633 0.494 -37.841 1.00 63.59 205 ASP A O 1
ATOM 1606 N N . ASP A 1 206 ? -23.852 0.843 -37.772 1.00 66.44 206 ASP A N 1
ATOM 1607 C CA . ASP A 1 206 ? -23.958 1.473 -39.090 1.00 66.44 206 ASP A CA 1
ATOM 1608 C C . ASP A 1 206 ? -23.247 2.836 -39.181 1.00 66.44 206 ASP A C 1
ATOM 1610 O O . ASP A 1 206 ? -22.793 3.223 -40.258 1.00 66.44 206 ASP A O 1
ATOM 1614 N N . THR A 1 207 ? -23.054 3.529 -38.055 1.00 65.56 207 THR A N 1
ATOM 1615 C CA . THR A 1 207 ? -22.278 4.780 -37.969 1.00 65.56 207 THR A CA 1
ATOM 1616 C C . THR A 1 207 ? -20.791 4.505 -38.168 1.00 65.56 207 THR A C 1
ATOM 1618 O O . THR A 1 207 ? -20.121 5.206 -38.927 1.00 65.56 207 THR A O 1
ATOM 1621 N N . LEU A 1 208 ? -20.272 3.452 -37.526 1.00 66.25 208 LEU A N 1
ATOM 1622 C CA . LEU A 1 208 ? -18.871 3.045 -37.675 1.00 66.25 208 LEU A CA 1
ATOM 1623 C C . LEU A 1 208 ? -18.603 2.519 -39.091 1.00 66.25 208 LEU A C 1
ATOM 1625 O O . LEU A 1 208 ? -17.598 2.888 -39.694 1.00 66.25 208 LEU A O 1
ATOM 1629 N N . LYS A 1 209 ? -19.533 1.747 -39.670 1.00 68.25 209 LYS A N 1
ATOM 1630 C CA . LYS A 1 209 ? -19.450 1.318 -41.078 1.00 68.25 209 LYS A CA 1
ATOM 1631 C C . LYS A 1 209 ? -19.429 2.500 -42.043 1.00 68.25 209 LYS A C 1
ATOM 1633 O O . LYS A 1 209 ? -18.630 2.509 -42.975 1.00 68.25 209 LYS A O 1
ATOM 1638 N N . ALA A 1 210 ? -20.292 3.497 -41.836 1.00 70.75 210 ALA A N 1
ATOM 1639 C CA .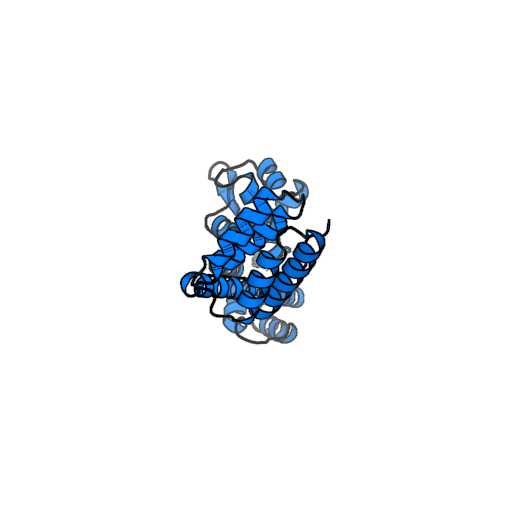 ALA A 1 210 ? -20.337 4.683 -42.687 1.00 70.75 210 ALA A CA 1
ATOM 1640 C C . ALA A 1 210 ? -19.011 5.459 -42.647 1.00 70.75 210 ALA A C 1
ATOM 1642 O O . ALA A 1 210 ? -18.518 5.872 -43.696 1.00 70.75 210 ALA A O 1
ATOM 1643 N N . LEU A 1 211 ? -18.401 5.594 -41.466 1.00 71.31 211 LEU A N 1
ATOM 1644 C CA . LEU A 1 211 ? -17.095 6.237 -41.301 1.00 71.31 211 LEU A CA 1
ATOM 1645 C C . LEU A 1 211 ? -15.969 5.442 -41.965 1.00 71.31 211 LEU A C 1
ATOM 1647 O O . LEU A 1 211 ? -15.198 6.019 -42.726 1.00 71.31 211 LEU A O 1
ATOM 1651 N N . ILE A 1 212 ? -15.913 4.123 -41.763 1.00 69.38 212 ILE A N 1
ATOM 1652 C CA . ILE A 1 212 ? -14.921 3.254 -42.418 1.00 69.38 212 ILE A CA 1
ATOM 1653 C C . ILE A 1 212 ? -15.051 3.347 -43.948 1.00 69.38 212 ILE A C 1
ATOM 1655 O O . ILE A 1 212 ? -14.056 3.543 -44.643 1.00 69.38 212 ILE A O 1
ATOM 1659 N N . ASN A 1 213 ? -16.273 3.331 -44.487 1.00 71.06 213 ASN A N 1
ATOM 1660 C CA . ASN A 1 213 ? -16.516 3.498 -45.924 1.00 71.06 213 ASN A CA 1
ATOM 1661 C C . ASN A 1 213 ? -16.080 4.877 -46.446 1.00 71.06 213 ASN A C 1
ATOM 1663 O O . ASN A 1 213 ? -15.547 4.981 -47.555 1.00 71.06 213 ASN A O 1
ATOM 1667 N N . GLN A 1 214 ? -16.272 5.940 -45.661 1.00 71.94 214 GLN A N 1
ATOM 1668 C CA . GLN A 1 214 ? -15.774 7.275 -46.001 1.00 71.94 214 GLN A CA 1
ATOM 1669 C C . GLN A 1 214 ? -14.244 7.337 -45.993 1.00 71.94 214 GLN A C 1
ATOM 1671 O O . GLN A 1 214 ? -13.672 8.018 -46.844 1.00 71.94 214 GLN A O 1
ATOM 1676 N N . MET A 1 215 ? -13.584 6.613 -45.088 1.00 72.69 215 MET A N 1
ATOM 1677 C CA . MET A 1 215 ? -12.123 6.521 -45.035 1.00 72.69 215 MET A CA 1
ATOM 1678 C C . MET A 1 215 ? -11.571 5.754 -46.235 1.00 72.69 215 MET A C 1
ATOM 1680 O O . MET A 1 215 ? -10.661 6.247 -46.893 1.00 72.69 215 MET A O 1
ATOM 1684 N N . ILE A 1 216 ? -12.187 4.628 -46.603 1.00 70.19 216 I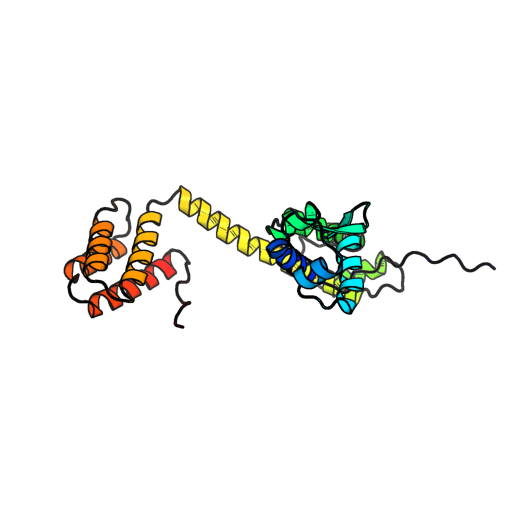LE A N 1
ATOM 1685 C CA . ILE A 1 216 ? -11.844 3.870 -47.819 1.00 70.19 216 ILE A CA 1
ATOM 1686 C C . ILE A 1 216 ? -11.998 4.750 -49.065 1.00 70.19 216 ILE A C 1
ATOM 1688 O O . ILE A 1 216 ? -11.104 4.819 -49.906 1.00 70.19 216 ILE A O 1
ATOM 1692 N N . SER A 1 217 ? -13.110 5.483 -49.158 1.00 73.94 217 SER A N 1
ATOM 1693 C CA . SER A 1 217 ? -13.410 6.358 -50.301 1.00 73.94 217 SER A CA 1
ATOM 1694 C C . SER A 1 217 ? -12.481 7.574 -50.401 1.00 73.94 217 SER A C 1
ATOM 1696 O O . SER A 1 217 ? -12.410 8.212 -51.449 1.00 73.94 217 SER A O 1
ATOM 1698 N N . ASN A 1 218 ? -11.778 7.918 -49.319 1.00 74.75 218 ASN A N 1
ATOM 1699 C CA . ASN A 1 218 ? -10.862 9.054 -49.254 1.00 74.75 218 ASN A CA 1
ATOM 1700 C C . ASN A 1 218 ? -9.434 8.631 -48.873 1.00 74.75 218 ASN A C 1
ATOM 1702 O O . ASN A 1 218 ? -8.683 9.459 -48.360 1.00 74.75 218 ASN A O 1
ATOM 1706 N N . LYS A 1 219 ? -9.044 7.377 -49.150 1.00 67.75 219 LYS A N 1
ATOM 1707 C CA . LYS A 1 219 ? -7.756 6.795 -48.728 1.00 67.75 219 LYS A CA 1
ATOM 1708 C C . LYS A 1 219 ? -6.512 7.553 -49.209 1.00 67.75 219 LYS A C 1
ATOM 1710 O O . LYS A 1 219 ? -5.475 7.514 -48.561 1.00 67.75 219 LYS A O 1
ATOM 1715 N N . ASP A 1 220 ? -6.638 8.312 -50.295 1.00 67.06 220 ASP A N 1
ATOM 1716 C CA . ASP A 1 220 ? -5.545 9.108 -50.866 1.00 67.06 220 ASP A CA 1
ATOM 1717 C C . ASP A 1 220 ? -5.486 10.555 -50.334 1.00 67.06 220 ASP A C 1
ATOM 1719 O O . ASP A 1 220 ? -4.590 11.321 -50.695 1.00 67.06 220 ASP A O 1
ATOM 1723 N N . LYS A 1 221 ? -6.442 10.960 -49.484 1.00 74.38 221 LYS A N 1
ATOM 1724 C CA . LYS A 1 221 ? -6.560 12.320 -48.936 1.00 74.38 221 LYS A CA 1
ATOM 1725 C C . LYS A 1 221 ? -6.202 12.332 -47.452 1.00 74.38 221 LYS A C 1
ATOM 1727 O O . LYS A 1 221 ? -7.074 12.260 -46.591 1.00 74.38 221 LYS A O 1
ATOM 1732 N N . GLU A 1 222 ? -4.913 12.480 -47.166 1.00 65.62 222 GLU A N 1
ATOM 1733 C CA . GLU A 1 222 ? -4.335 12.436 -45.813 1.00 65.62 222 GLU A CA 1
ATOM 1734 C C . GLU A 1 222 ? -5.063 13.335 -44.795 1.00 65.62 222 GLU A C 1
ATOM 1736 O O . GLU A 1 222 ? -5.454 12.874 -43.727 1.00 65.62 222 GLU A O 1
ATOM 1741 N N . GLU A 1 223 ? -5.325 14.596 -45.143 1.00 70.25 223 GLU A N 1
ATOM 1742 C CA . GLU A 1 223 ? -6.016 15.540 -44.251 1.00 70.25 223 GLU A CA 1
ATOM 1743 C C . GLU A 1 223 ? -7.465 15.121 -43.951 1.00 70.25 223 GLU A C 1
ATOM 1745 O O . GLU A 1 223 ? -7.959 15.294 -42.838 1.00 70.25 223 GLU A O 1
ATOM 1750 N N . VAL A 1 224 ? -8.140 14.488 -44.915 1.00 71.75 224 VAL A N 1
ATOM 1751 C CA . VAL A 1 224 ? -9.490 13.941 -44.717 1.00 71.75 224 VAL A CA 1
ATOM 1752 C C . VAL A 1 224 ? -9.429 12.700 -43.825 1.00 71.75 224 VAL A C 1
ATOM 1754 O O . VAL A 1 224 ? -10.269 12.541 -42.941 1.00 71.75 224 VAL A O 1
ATOM 1757 N N . LEU A 1 225 ? -8.413 11.851 -43.993 1.00 65.25 225 LEU A N 1
ATOM 1758 C CA . LEU A 1 225 ? -8.202 10.680 -43.143 1.00 65.25 225 LEU A CA 1
ATOM 1759 C C . LEU A 1 225 ? -7.899 11.056 -41.695 1.00 65.25 225 LEU A C 1
ATOM 1761 O O . LEU A 1 225 ? -8.441 10.411 -40.799 1.00 65.25 225 LEU A O 1
ATOM 1765 N N . LYS A 1 226 ? -7.108 12.105 -41.442 1.00 67.81 226 LYS A N 1
ATOM 1766 C CA . LYS A 1 226 ? -6.851 12.606 -40.080 1.00 67.81 226 LYS A CA 1
ATOM 1767 C C . LYS A 1 226 ? -8.154 12.998 -39.384 1.00 67.81 226 LYS A C 1
ATOM 1769 O O . LYS A 1 226 ? -8.420 12.532 -38.277 1.00 67.81 226 LYS A O 1
ATOM 1774 N N . VAL A 1 227 ? -9.008 13.768 -40.061 1.00 71.69 227 VAL A N 1
ATOM 1775 C CA . VAL A 1 227 ? -10.305 14.213 -39.519 1.00 71.69 227 VAL A CA 1
ATOM 1776 C C . VAL A 1 227 ? -11.265 13.041 -39.299 1.00 71.69 227 VAL A C 1
ATOM 1778 O O . VAL A 1 227 ? -11.898 12.945 -38.244 1.00 71.69 227 VAL A O 1
ATOM 1781 N N . LEU A 1 228 ? -11.368 12.120 -40.262 1.00 70.12 228 LEU A N 1
ATOM 1782 C CA . LEU A 1 228 ? -12.234 10.943 -40.142 1.00 70.12 228 LEU A CA 1
ATOM 1783 C C . LEU A 1 228 ? -11.763 10.006 -39.024 1.00 70.12 228 LEU A C 1
ATOM 1785 O O . LEU A 1 228 ? -12.585 9.521 -38.250 1.00 70.12 228 LEU A O 1
ATOM 1789 N N . THR A 1 229 ? -10.450 9.828 -38.877 1.00 69.12 229 THR A N 1
ATOM 1790 C CA . THR A 1 229 ? -9.845 9.034 -37.801 1.00 69.12 229 THR A CA 1
ATOM 1791 C C . THR A 1 229 ? -10.116 9.666 -36.439 1.00 69.12 229 THR A C 1
ATOM 1793 O O . THR A 1 229 ? -10.581 8.982 -35.534 1.00 69.12 229 THR A O 1
ATOM 1796 N N . GLN A 1 230 ? -9.919 10.980 -36.287 1.00 71.31 230 GLN A N 1
ATOM 1797 C CA . GLN A 1 230 ? -10.253 11.701 -35.050 1.00 71.31 230 GLN A CA 1
ATOM 1798 C C . GLN A 1 230 ? -11.741 11.587 -34.699 1.00 71.31 230 GLN A C 1
ATOM 1800 O O . GLN A 1 230 ? -12.093 11.332 -33.548 1.00 71.31 230 GLN A O 1
ATOM 1805 N N . THR A 1 231 ? -12.621 11.723 -35.692 1.00 69.81 231 THR A N 1
ATOM 1806 C CA . THR A 1 231 ? -14.074 11.583 -35.507 1.00 69.81 231 THR A CA 1
ATOM 1807 C C . THR A 1 231 ? -14.438 10.176 -35.039 1.00 69.81 231 THR A C 1
ATOM 1809 O O . THR A 1 231 ? -15.231 10.006 -34.111 1.00 69.81 231 THR A O 1
ATOM 1812 N N . LEU A 1 232 ? -13.816 9.166 -35.645 1.00 69.31 232 LEU A N 1
ATOM 1813 C CA . LEU A 1 232 ? -13.990 7.765 -35.291 1.00 69.31 232 LEU A CA 1
ATOM 1814 C C . LEU A 1 232 ? -13.502 7.483 -33.866 1.00 69.31 232 LEU A C 1
ATOM 1816 O O . LEU A 1 232 ? -14.225 6.851 -33.098 1.00 69.31 232 LEU A O 1
ATOM 1820 N N . PHE A 1 233 ? -12.351 8.041 -33.474 1.00 69.06 233 PHE A N 1
ATOM 1821 C CA . PHE A 1 233 ? -11.865 7.981 -32.097 1.00 69.06 233 PHE A CA 1
ATOM 1822 C C . PHE A 1 233 ? -12.872 8.564 -31.121 1.00 69.06 233 PHE A C 1
ATOM 1824 O O . PHE A 1 233 ? -13.271 7.852 -30.216 1.00 69.06 233 PHE A O 1
ATOM 1831 N N . VAL A 1 234 ? -13.358 9.790 -31.335 1.00 69.62 234 VAL A N 1
ATOM 1832 C CA . VAL A 1 234 ? -14.329 10.438 -30.432 1.00 69.62 234 VAL A CA 1
ATOM 1833 C C . VAL A 1 234 ? -15.599 9.602 -30.252 1.00 69.62 234 VAL A C 1
ATOM 1835 O O . VAL A 1 234 ? -16.140 9.523 -29.146 1.00 69.62 234 VAL A O 1
ATOM 1838 N N . ILE A 1 235 ? -16.097 8.980 -31.322 1.00 64.00 235 ILE A N 1
ATOM 1839 C CA . ILE A 1 235 ? -17.289 8.124 -31.262 1.00 64.00 235 ILE A CA 1
ATOM 1840 C C . ILE A 1 235 ? -16.997 6.856 -30.460 1.00 64.00 235 ILE A C 1
ATOM 1842 O O . ILE A 1 235 ? -17.791 6.499 -29.589 1.00 64.00 235 ILE A O 1
ATOM 1846 N N . VAL A 1 236 ? -15.851 6.213 -30.692 1.00 63.06 236 VAL A N 1
ATOM 1847 C CA . VAL A 1 236 ? -15.420 5.043 -29.917 1.00 63.06 236 VAL A CA 1
ATOM 1848 C C . VAL A 1 236 ? -15.185 5.424 -28.451 1.00 63.06 236 VAL A C 1
ATOM 1850 O O . VAL A 1 236 ? -15.645 4.698 -27.572 1.00 63.06 236 VAL A O 1
ATOM 1853 N N . SER A 1 237 ? -14.595 6.590 -28.162 1.00 64.69 237 SER A N 1
ATOM 1854 C CA . SER A 1 237 ? -14.389 7.081 -26.794 1.00 64.69 237 SER A CA 1
ATOM 1855 C C . SER A 1 237 ? -15.700 7.199 -26.044 1.00 64.69 237 SER A C 1
ATOM 1857 O O . SER A 1 237 ? -15.846 6.719 -24.924 1.00 64.69 237 SER A O 1
ATOM 1859 N N . LYS A 1 238 ? -16.684 7.838 -26.684 1.00 65.75 238 LYS A N 1
ATOM 1860 C CA . LYS A 1 238 ? -17.999 8.075 -26.092 1.00 65.75 238 LYS A CA 1
ATOM 1861 C C . LYS A 1 238 ? -18.793 6.786 -25.937 1.00 65.75 238 LYS A C 1
ATOM 1863 O O . LYS A 1 238 ? -19.508 6.640 -24.953 1.00 65.75 238 LYS A O 1
ATOM 1868 N N . LYS A 1 239 ? -18.690 5.874 -26.905 1.00 58.06 239 LYS A N 1
ATOM 1869 C CA . LYS A 1 239 ? -19.488 4.647 -26.934 1.00 58.06 239 LYS A CA 1
ATOM 1870 C C . LYS A 1 239 ? -18.938 3.560 -26.010 1.00 58.06 239 LYS A C 1
ATOM 1872 O O . LYS A 1 239 ? -19.726 2.847 -25.400 1.00 58.06 239 LYS A O 1
ATOM 1877 N N . TYR A 1 240 ? -17.618 3.459 -25.893 1.00 55.12 240 TYR A N 1
ATOM 1878 C CA . TYR A 1 240 ? -16.944 2.411 -25.120 1.00 55.12 240 TYR A CA 1
ATOM 1879 C C . TYR A 1 240 ? -16.281 2.934 -23.838 1.00 55.12 240 TYR A C 1
ATOM 1881 O O . TYR A 1 240 ? -15.659 2.164 -23.116 1.00 55.12 240 TYR A O 1
ATOM 1889 N N . GLY A 1 241 ? -16.413 4.229 -23.528 1.00 50.97 241 GLY A N 1
ATOM 1890 C CA . GLY A 1 241 ? -15.860 4.830 -22.309 1.00 50.97 241 GLY A CA 1
ATOM 1891 C C . GLY A 1 241 ? -14.330 4.847 -22.261 1.00 50.97 241 GLY A C 1
ATOM 1892 O O . GLY A 1 241 ? -13.757 4.992 -21.184 1.00 50.97 241 GLY A O 1
ATOM 1893 N N . ILE A 1 242 ? -13.671 4.676 -23.409 1.00 54.22 242 ILE A N 1
ATOM 1894 C CA . ILE A 1 242 ? -12.214 4.679 -23.527 1.00 54.22 242 ILE A CA 1
ATOM 1895 C C . ILE A 1 242 ? -11.777 6.122 -23.758 1.00 54.22 242 ILE A C 1
ATOM 1897 O O . ILE A 1 242 ? -12.128 6.729 -24.766 1.00 54.22 242 ILE A O 1
ATOM 1901 N N . ASP A 1 243 ? -11.025 6.698 -22.830 1.00 56.03 243 ASP A N 1
ATOM 1902 C CA . ASP A 1 243 ? -10.470 8.027 -23.045 1.00 56.03 243 ASP A CA 1
ATOM 1903 C C . ASP A 1 243 ? -9.205 7.925 -23.907 1.00 56.03 243 ASP A C 1
ATOM 1905 O O . ASP A 1 243 ? -8.215 7.317 -23.508 1.00 56.03 243 ASP A O 1
ATOM 1909 N N . PHE A 1 244 ? -9.256 8.488 -25.114 1.00 57.09 244 PHE A N 1
ATOM 1910 C CA . PHE A 1 244 ? -8.116 8.544 -26.037 1.00 57.09 244 PHE A CA 1
ATOM 1911 C C . PHE A 1 244 ? -7.459 9.935 -26.042 1.00 57.09 244 PHE A C 1
ATOM 1913 O O . PHE A 1 244 ? -6.642 10.216 -26.925 1.00 57.09 244 PHE A O 1
ATOM 1920 N N . SER A 1 245 ? -7.846 10.810 -25.103 1.00 51.16 245 SER A N 1
ATOM 1921 C CA . SER A 1 245 ? -7.405 12.203 -25.003 1.00 51.16 245 SER A CA 1
ATOM 1922 C C . SER A 1 245 ? -6.156 12.404 -24.142 1.00 51.16 245 SER A C 1
ATOM 1924 O O . SER A 1 245 ? -6.010 13.428 -23.493 1.00 51.16 245 SER A O 1
ATOM 1926 N N . GLU A 1 246 ? -5.198 11.479 -24.183 1.00 46.44 246 GLU A N 1
ATOM 1927 C CA . GLU A 1 246 ? -3.842 11.754 -23.698 1.00 46.44 246 GLU A CA 1
ATOM 1928 C C . GLU A 1 246 ? -2.804 11.155 -24.651 1.00 46.44 246 GLU A C 1
ATOM 1930 O O . GLU A 1 246 ? -2.651 9.943 -24.731 1.00 46.44 246 GLU A O 1
ATOM 1935 N N . GLU A 1 247 ? -2.171 12.034 -25.435 1.00 44.91 247 GLU A N 1
ATOM 1936 C CA . GLU A 1 247 ? -0.746 12.061 -25.820 1.00 44.91 247 GLU A CA 1
ATOM 1937 C C . GLU A 1 247 ? -0.577 13.051 -26.992 1.00 44.91 247 GLU A C 1
ATOM 1939 O O . GLU A 1 247 ? -0.362 12.675 -28.140 1.00 44.91 247 GLU A O 1
ATOM 1944 N N . GLU A 1 248 ? -0.708 14.350 -26.700 1.00 36.06 248 GLU A N 1
ATOM 1945 C CA . GLU A 1 248 ? 0.066 15.376 -27.409 1.00 36.06 248 GLU A CA 1
ATOM 1946 C C . GLU A 1 248 ? 1.230 15.756 -26.486 1.00 36.06 248 GLU A C 1
ATOM 1948 O O . GLU A 1 248 ? 1.083 16.544 -25.547 1.00 36.06 248 GLU A O 1
ATOM 1953 N N . LYS A 1 249 ? 2.381 15.126 -26.714 1.00 32.34 249 LYS A N 1
ATOM 1954 C CA . LYS A 1 249 ? 3.695 15.613 -26.296 1.00 32.34 249 LYS A CA 1
ATOM 1955 C C . LYS A 1 249 ? 4.650 15.507 -27.467 1.00 32.34 249 LYS A C 1
ATOM 1957 O O . LYS A 1 249 ? 4.631 14.446 -28.124 1.00 32.34 249 LYS A O 1
#

pLDDT: mean 74.47, std 17.98, range [32.34, 96.44]